Protein AF-A0A015KZ70-F1 (afdb_monomer_lite)

InterPro domains:
  IPR021109 Aspartic peptidase domain superfamily [G3DSA:2.40.70.10] (160-206)

Organism: Rhizophagus irregularis (strain DAOM 197198w) (NCBI:txid1432141)

Radius of gyration: 32.4 Å; chains: 1; bounding box: 87×37×78 Å

pLDDT: mean 70.8, std 24.83, range [26.56, 96.88]

Foldseek 3Di:
DVVVVVVLVVLLVVLLVVLVVDDLVVLVVVVVVCVVVLVVCLVVVCCVPPVPHDPVVSVVVVVVVVVSCCSSCVSSVCSNCVPPDDDDDDDPDDDDDDDDDDDDDDDDDDDDDDDDADDDDDDDDDDPPPCDVVVVVVVVVVVVVVVPPPPPDDPPDPDPDPPDPDDPWDWDWDDDDNDTDHTDTDDPVDPGGDDDPVVCVVVVHD

Sequence (206 aa):
MAENYMFQIALKSTISSLVPHCPREILIEISKFINMIFTKIKDHCLNTAMSNDTVKRRELAWGNVISKFEDILFPLLQAVNSEQKPLLQVPDNNESILNAPSLKEDIVMADSTKIKEINTTSTSHVLPENIRLEHAIKAYASAQKKNSQIYWPKPLEINFLQIKDADDVATISCKVGSVTIPYAMIDSGSGSSIVSENVAKHLGLK

Structure (mmCIF, N/CA/C/O backbone):
data_AF-A0A015KZ70-F1
#
_entry.id   AF-A0A015KZ70-F1
#
loop_
_atom_site.group_PDB
_atom_site.id
_atom_site.type_symbol
_atom_site.label_atom_id
_atom_site.label_alt_id
_atom_site.label_comp_id
_atom_site.label_asym_id
_atom_site.label_entity_id
_atom_site.label_seq_id
_atom_site.pdbx_PDB_ins_code
_atom_site.Cartn_x
_atom_site.Cartn_y
_atom_site.Cartn_z
_atom_site.occupancy
_atom_site.B_iso_or_equiv
_atom_site.auth_seq_id
_atom_site.auth_comp_id
_atom_site.auth_asym_id
_atom_site.auth_atom_id
_atom_site.pdbx_PDB_model_num
ATOM 1 N N . MET A 1 1 ? 0.921 12.551 -18.061 1.00 74.50 1 MET A N 1
ATOM 2 C CA . MET A 1 1 ? 1.628 13.313 -16.998 1.00 74.50 1 MET A CA 1
ATOM 3 C C . MET A 1 1 ? 0.750 13.478 -15.760 1.00 74.50 1 MET A C 1
ATOM 5 O O . MET A 1 1 ? 1.197 13.083 -14.693 1.00 74.50 1 MET A O 1
ATOM 9 N N . ALA A 1 2 ? -0.491 13.967 -15.902 1.00 86.00 2 ALA A N 1
ATOM 10 C CA . ALA A 1 2 ? -1.442 14.089 -14.790 1.00 86.00 2 ALA A CA 1
ATOM 11 C C . ALA A 1 2 ? -1.746 12.748 -14.097 1.00 86.00 2 ALA A C 1
ATOM 13 O O . ALA A 1 2 ? -1.700 12.677 -12.879 1.00 86.00 2 ALA A O 1
ATOM 14 N N . GLU A 1 3 ? -1.963 11.671 -14.855 1.00 90.69 3 GLU A N 1
ATOM 15 C CA . GLU A 1 3 ? -2.279 10.340 -14.302 1.00 90.69 3 GLU A CA 1
ATOM 16 C C . GLU A 1 3 ? -1.194 9.796 -13.368 1.00 90.69 3 GLU A C 1
ATOM 18 O O . GLU A 1 3 ? -1.488 9.411 -12.241 1.00 90.69 3 GLU A O 1
ATOM 23 N N . ASN A 1 4 ? 0.074 9.847 -13.787 1.00 87.75 4 ASN A N 1
ATOM 24 C CA . ASN A 1 4 ? 1.194 9.417 -12.946 1.00 87.75 4 ASN A CA 1
ATOM 25 C C . ASN A 1 4 ? 1.302 10.247 -11.662 1.00 87.75 4 ASN A C 1
ATOM 27 O O . ASN A 1 4 ? 1.680 9.716 -10.625 1.00 87.75 4 ASN A O 1
ATOM 31 N N . TYR A 1 5 ? 0.984 11.540 -11.724 1.00 89.56 5 TYR A N 1
ATOM 32 C CA . TYR A 1 5 ? 1.003 12.406 -10.550 1.00 89.56 5 TYR A CA 1
ATOM 33 C C . TYR A 1 5 ? -0.183 12.126 -9.616 1.00 89.56 5 TYR A C 1
ATOM 35 O O . TYR A 1 5 ? 0.008 11.999 -8.410 1.00 89.56 5 TYR A O 1
ATOM 43 N N . MET A 1 6 ? -1.383 11.927 -10.169 1.00 92.06 6 MET A N 1
ATOM 44 C CA . MET A 1 6 ? -2.569 11.513 -9.411 1.00 92.06 6 MET A CA 1
ATOM 45 C C . MET A 1 6 ? -2.353 10.167 -8.717 1.00 92.06 6 MET A C 1
ATOM 47 O O . MET A 1 6 ? -2.687 10.035 -7.546 1.00 92.06 6 MET A O 1
ATOM 51 N N . PHE A 1 7 ? -1.736 9.198 -9.398 1.00 92.12 7 PHE A N 1
ATOM 52 C CA . PHE A 1 7 ? -1.376 7.907 -8.809 1.00 92.12 7 PHE A CA 1
ATOM 53 C C . PHE A 1 7 ? -0.440 8.067 -7.603 1.00 92.12 7 PHE A C 1
ATOM 55 O O . PHE A 1 7 ? -0.662 7.456 -6.560 1.00 92.12 7 PHE A O 1
ATOM 62 N N . GLN A 1 8 ? 0.582 8.922 -7.721 1.00 92.88 8 GLN A N 1
ATOM 63 C CA . GLN A 1 8 ? 1.513 9.197 -6.623 1.00 92.88 8 GLN A CA 1
ATOM 64 C C . GLN A 1 8 ? 0.821 9.849 -5.431 1.00 92.88 8 GLN A C 1
ATOM 66 O O . GLN A 1 8 ? 1.016 9.398 -4.305 1.00 92.88 8 GLN A O 1
ATOM 71 N N . ILE A 1 9 ? -0.011 10.865 -5.681 1.00 94.31 9 ILE A N 1
ATOM 72 C CA . ILE A 1 9 ? -0.796 11.523 -4.633 1.00 94.31 9 ILE A CA 1
ATOM 73 C C . ILE A 1 9 ? -1.705 10.510 -3.945 1.00 94.31 9 ILE A C 1
ATOM 75 O O . ILE A 1 9 ? -1.670 10.412 -2.725 1.00 94.31 9 ILE A O 1
ATOM 79 N N . ALA A 1 10 ? -2.477 9.736 -4.711 1.00 94.19 10 ALA A N 1
ATOM 80 C CA . ALA A 1 10 ? -3.411 8.764 -4.161 1.00 94.19 10 ALA A CA 1
ATOM 81 C C . ALA A 1 10 ? -2.694 7.758 -3.253 1.00 94.19 10 ALA A C 1
ATOM 83 O O . ALA A 1 10 ? -3.086 7.592 -2.102 1.00 94.19 10 ALA A O 1
ATOM 84 N N . LEU A 1 11 ? -1.597 7.158 -3.727 1.00 95.75 11 LEU A N 1
ATOM 85 C CA . LEU A 1 11 ? -0.854 6.165 -2.955 1.00 95.75 11 LEU A CA 1
ATOM 86 C C . LEU A 1 11 ? -0.208 6.769 -1.700 1.00 95.75 11 LEU A C 1
ATOM 88 O O . LEU A 1 11 ? -0.315 6.196 -0.615 1.00 95.75 11 LEU A O 1
ATOM 92 N N . LYS A 1 12 ? 0.413 7.948 -1.823 1.00 96.50 12 LYS A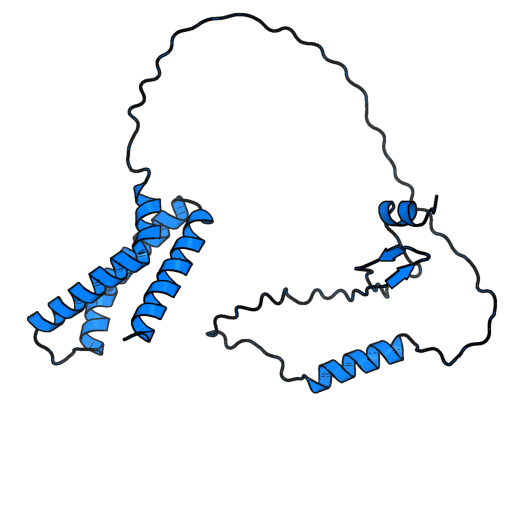 N 1
ATOM 93 C CA . LYS A 1 12 ? 0.994 8.670 -0.684 1.00 96.50 12 LYS A CA 1
ATOM 94 C C . LYS A 1 12 ? -0.072 9.023 0.353 1.00 96.50 12 LYS A C 1
ATOM 96 O O . LYS A 1 12 ? 0.147 8.812 1.543 1.00 96.50 12 LYS A O 1
ATOM 101 N N . SER A 1 13 ? -1.234 9.511 -0.081 1.00 95.94 13 SER A N 1
ATOM 102 C CA . SER A 1 13 ? -2.373 9.811 0.791 1.00 95.94 13 SER A CA 1
ATOM 103 C C . SER A 1 13 ? -2.906 8.560 1.482 1.00 95.94 13 SER A C 1
ATOM 105 O O . SER A 1 13 ? -3.126 8.599 2.687 1.00 95.94 13 SER A O 1
ATOM 107 N N . THR A 1 14 ? -3.040 7.433 0.776 1.00 95.19 14 THR A N 1
ATOM 108 C CA . THR A 1 14 ? -3.454 6.158 1.381 1.00 95.19 14 THR A CA 1
ATOM 109 C C . THR A 1 14 ? -2.500 5.730 2.494 1.00 95.19 14 THR A C 1
ATOM 111 O O . THR A 1 14 ? -2.947 5.396 3.588 1.00 95.19 14 THR A O 1
ATOM 114 N N . ILE A 1 15 ? -1.189 5.788 2.252 1.00 95.94 15 ILE A N 1
ATOM 115 C CA . ILE A 1 15 ? -0.179 5.442 3.262 1.00 95.94 15 ILE A CA 1
ATOM 116 C C . ILE A 1 15 ? -0.235 6.429 4.430 1.00 95.94 15 ILE A C 1
ATOM 118 O O . ILE A 1 15 ? -0.251 6.013 5.585 1.00 95.94 15 ILE A O 1
ATOM 122 N N . SER A 1 16 ? -0.324 7.729 4.142 1.00 95.44 16 SER A N 1
ATOM 123 C CA . SER A 1 16 ? -0.446 8.776 5.158 1.00 95.44 16 SER A CA 1
ATOM 124 C C . SER A 1 16 ? -1.669 8.593 6.056 1.00 95.44 16 SER A C 1
ATOM 126 O O . SER A 1 16 ? -1.590 8.892 7.242 1.00 95.44 16 SER A O 1
ATOM 128 N N . SER A 1 17 ? -2.790 8.124 5.507 1.00 94.62 17 SER A N 1
ATOM 129 C CA . SER A 1 17 ? -3.999 7.820 6.273 1.00 94.62 17 SER A CA 1
ATOM 130 C C . SER A 1 17 ? -3.895 6.509 7.047 1.00 94.62 17 SER A C 1
ATOM 132 O O . SER A 1 17 ? -4.497 6.397 8.105 1.00 94.62 17 SER A O 1
ATOM 134 N N . LEU A 1 18 ? -3.140 5.524 6.553 1.00 93.19 18 LEU A N 1
ATOM 135 C CA . LEU A 1 18 ? -2.956 4.237 7.228 1.00 93.19 18 LEU A CA 1
ATOM 136 C C . LEU A 1 18 ? -2.064 4.359 8.472 1.00 93.19 18 LEU A C 1
ATOM 138 O O . LEU A 1 18 ? -2.374 3.789 9.515 1.00 93.19 18 LEU A O 1
ATOM 142 N N . VAL A 1 19 ? -0.966 5.110 8.360 1.00 94.75 19 VAL A N 1
ATOM 143 C CA . VAL A 1 19 ? 0.098 5.196 9.373 1.00 94.75 19 VAL A CA 1
ATOM 144 C C . VAL A 1 19 ? -0.410 5.490 10.800 1.00 94.75 19 VAL A C 1
ATOM 146 O O . VAL A 1 19 ? -0.003 4.761 11.703 1.00 94.75 19 VAL A O 1
ATOM 149 N N . PRO A 1 20 ? -1.315 6.462 11.048 1.00 92.62 20 PRO A N 1
ATOM 150 C CA . PRO A 1 20 ? -1.810 6.762 12.398 1.00 92.62 20 PRO A CA 1
ATOM 151 C C . PRO A 1 20 ? -2.609 5.635 13.065 1.00 92.62 20 PRO A C 1
ATOM 153 O O . PRO A 1 20 ? -2.812 5.667 14.276 1.00 92.62 20 PRO A O 1
ATOM 156 N N . HIS A 1 21 ? -3.099 4.665 12.290 1.00 92.81 21 HIS A N 1
ATOM 157 C CA . HIS A 1 21 ? -3.949 3.577 12.777 1.00 92.81 21 HIS A CA 1
ATOM 158 C C . HIS A 1 21 ? -3.188 2.265 12.994 1.00 92.81 21 HIS A C 1
ATOM 160 O O . HIS A 1 21 ? -3.783 1.273 13.414 1.00 92.81 21 HIS A O 1
ATOM 166 N N . CYS A 1 22 ? -1.886 2.238 12.713 1.00 90.62 22 CYS A N 1
ATOM 167 C CA . CYS A 1 22 ? -1.064 1.047 12.862 1.00 90.62 22 CYS A CA 1
ATOM 168 C C . CYS A 1 22 ? -0.170 1.139 14.106 1.00 90.62 22 CYS A C 1
ATOM 170 O O . CYS A 1 22 ? 0.470 2.172 14.318 1.00 90.62 22 CYS A O 1
ATOM 172 N N . PRO A 1 23 ? -0.042 0.052 14.891 1.00 93.12 23 PRO A N 1
ATOM 173 C CA . PRO A 1 23 ? 0.981 -0.039 15.924 1.00 93.12 23 PRO A CA 1
ATOM 174 C C . PRO A 1 23 ? 2.382 0.160 15.341 1.00 93.12 23 PRO A C 1
ATOM 176 O O . PRO A 1 23 ? 2.676 -0.258 14.214 1.00 93.12 23 PRO A O 1
ATOM 179 N N . ARG A 1 24 ? 3.271 0.779 16.117 1.00 88.88 24 ARG A N 1
ATOM 180 C CA . ARG A 1 24 ? 4.598 1.182 15.644 1.00 88.88 24 ARG A CA 1
ATOM 181 C C . ARG A 1 24 ? 5.464 -0.008 15.235 1.00 88.88 24 ARG A C 1
ATOM 183 O O . ARG A 1 24 ? 6.180 0.066 14.239 1.00 88.88 24 ARG A O 1
ATOM 190 N N . GLU A 1 25 ? 5.386 -1.106 15.972 1.00 91.31 25 GLU A N 1
ATOM 191 C CA . GLU A 1 25 ? 6.128 -2.342 15.714 1.00 91.31 25 GLU A CA 1
ATOM 192 C C . GLU A 1 25 ? 5.796 -2.884 14.321 1.00 91.31 25 GLU A C 1
ATOM 194 O O . GLU A 1 25 ? 6.693 -3.230 13.551 1.00 91.31 25 GLU A O 1
ATOM 199 N N . ILE A 1 26 ? 4.514 -2.833 13.956 1.00 93.94 26 ILE A N 1
ATOM 200 C CA . ILE A 1 26 ? 4.024 -3.238 12.639 1.00 93.94 26 ILE A CA 1
ATOM 201 C C . ILE A 1 26 ? 4.572 -2.307 11.552 1.00 93.94 26 ILE A C 1
ATOM 203 O O . ILE A 1 26 ? 5.052 -2.778 10.523 1.00 93.94 26 ILE A O 1
ATOM 207 N N . LEU A 1 27 ? 4.580 -0.989 11.780 1.00 94.19 27 LEU A N 1
ATOM 208 C CA . LEU A 1 27 ? 5.160 -0.028 10.832 1.00 94.19 27 LEU A CA 1
ATOM 209 C C . LEU A 1 27 ? 6.663 -0.269 10.603 1.00 94.19 27 LEU A C 1
ATOM 211 O O . LEU A 1 27 ? 7.143 -0.167 9.471 1.00 94.19 27 LEU A O 1
ATOM 215 N N . ILE A 1 28 ? 7.408 -0.628 11.653 1.00 92.25 28 ILE A N 1
ATOM 216 C CA . ILE A 1 28 ? 8.833 -0.979 11.557 1.00 92.25 28 ILE A CA 1
ATOM 217 C C . ILE A 1 28 ? 9.024 -2.243 10.718 1.00 92.25 28 ILE A C 1
ATOM 219 O O . ILE A 1 28 ? 9.900 -2.273 9.851 1.00 92.25 28 ILE A O 1
ATOM 223 N N . GLU A 1 29 ? 8.233 -3.285 10.964 1.00 94.81 29 GLU A N 1
ATOM 224 C CA . GLU A 1 29 ? 8.301 -4.532 10.199 1.00 94.81 29 GLU A CA 1
ATOM 225 C C . GLU A 1 29 ? 7.950 -4.316 8.727 1.00 94.81 29 GLU A C 1
ATOM 227 O O . GLU A 1 29 ? 8.700 -4.757 7.854 1.00 94.81 29 GLU A O 1
ATOM 232 N N . ILE A 1 30 ? 6.887 -3.558 8.446 1.00 94.56 30 ILE A N 1
ATOM 233 C CA . ILE A 1 30 ? 6.502 -3.166 7.086 1.00 94.56 30 ILE A CA 1
ATOM 234 C C . ILE A 1 30 ? 7.656 -2.423 6.405 1.00 94.56 30 ILE A C 1
ATOM 236 O O . ILE A 1 30 ? 8.043 -2.782 5.295 1.00 94.56 30 ILE A O 1
ATOM 240 N N . SER A 1 31 ? 8.255 -1.430 7.068 1.00 93.88 31 SER A N 1
ATOM 241 C CA . SER A 1 31 ? 9.383 -0.665 6.521 1.00 93.88 31 SER A CA 1
ATOM 242 C C . SER A 1 31 ? 10.594 -1.555 6.208 1.00 93.88 31 SER A C 1
ATOM 244 O O . SER A 1 31 ? 11.156 -1.494 5.110 1.00 93.88 31 SER A O 1
ATOM 246 N N . LYS A 1 32 ? 10.965 -2.460 7.125 1.00 94.19 32 LYS A N 1
ATOM 247 C CA . LYS A 1 32 ? 12.042 -3.441 6.903 1.00 94.19 32 LYS A CA 1
ATOM 248 C C . LYS A 1 32 ? 11.742 -4.349 5.714 1.00 94.19 32 LYS A C 1
ATOM 250 O O . LYS A 1 32 ? 12.617 -4.578 4.877 1.00 94.19 32 LYS A O 1
ATOM 255 N N . PHE A 1 33 ? 10.515 -4.853 5.630 1.00 95.31 33 PHE A N 1
ATOM 256 C CA . PHE A 1 33 ? 10.094 -5.750 4.564 1.00 95.31 33 PHE A CA 1
ATOM 257 C C . PHE A 1 33 ? 10.091 -5.053 3.200 1.00 95.31 33 PHE A C 1
ATOM 259 O O . PHE A 1 33 ? 10.633 -5.598 2.238 1.00 95.31 33 PHE A O 1
ATOM 266 N N . ILE A 1 34 ? 9.575 -3.821 3.125 1.00 94.31 34 ILE A N 1
ATOM 267 C CA . ILE A 1 34 ? 9.619 -2.994 1.914 1.00 94.31 34 ILE A CA 1
ATOM 268 C C . ILE A 1 34 ? 11.064 -2.784 1.463 1.00 94.31 34 ILE A C 1
ATOM 270 O O . ILE A 1 34 ? 11.366 -3.042 0.302 1.00 94.31 34 ILE A O 1
ATOM 274 N N . ASN A 1 35 ? 11.975 -2.398 2.362 1.00 92.06 35 ASN A N 1
ATOM 275 C CA . ASN A 1 35 ? 13.389 -2.205 2.019 1.00 92.06 35 ASN A CA 1
ATOM 276 C C . ASN A 1 35 ? 14.042 -3.494 1.492 1.00 92.06 35 ASN A C 1
ATOM 278 O O . ASN A 1 35 ? 14.793 -3.474 0.511 1.00 92.06 35 ASN A O 1
ATOM 282 N N . MET A 1 36 ? 13.722 -4.638 2.103 1.00 93.19 36 MET A N 1
ATOM 283 C CA . MET A 1 36 ? 14.196 -5.939 1.636 1.00 93.19 36 MET A CA 1
ATOM 284 C C . MET A 1 36 ? 13.663 -6.279 0.237 1.00 93.19 36 MET A C 1
ATOM 286 O O . MET A 1 36 ? 14.411 -6.803 -0.585 1.00 93.19 36 MET A O 1
ATOM 290 N N . ILE A 1 37 ? 12.387 -6.016 -0.053 1.00 93.12 37 ILE A N 1
ATOM 291 C CA . ILE A 1 37 ? 11.814 -6.273 -1.382 1.00 93.12 37 ILE A CA 1
ATOM 292 C C . ILE A 1 37 ? 12.381 -5.300 -2.410 1.00 93.12 37 ILE A C 1
ATOM 294 O O . ILE A 1 37 ? 12.779 -5.726 -3.492 1.00 93.12 37 ILE A O 1
ATOM 298 N N . PHE A 1 38 ? 12.444 -4.013 -2.079 1.00 92.00 38 PHE A N 1
ATOM 299 C CA . PHE A 1 38 ? 12.840 -2.950 -2.995 1.00 92.00 38 PHE A CA 1
ATOM 300 C C . PHE A 1 38 ? 14.232 -3.193 -3.595 1.00 92.00 38 PHE A C 1
ATOM 302 O O . PHE A 1 38 ? 14.445 -3.012 -4.793 1.00 92.00 38 PHE A O 1
ATOM 309 N N . THR A 1 39 ? 15.165 -3.698 -2.785 1.00 88.56 39 THR A N 1
ATOM 310 C CA . THR A 1 39 ? 16.504 -4.084 -3.256 1.00 88.56 39 THR A CA 1
ATOM 311 C C . THR A 1 39 ? 16.482 -5.302 -4.183 1.00 88.56 39 THR A C 1
ATOM 313 O O . THR A 1 39 ? 17.217 -5.329 -5.167 1.00 88.56 39 THR A O 1
ATOM 316 N N . LYS A 1 40 ? 15.606 -6.282 -3.929 1.00 92.44 40 LYS A N 1
ATOM 317 C CA . LYS A 1 40 ? 15.481 -7.511 -4.733 1.00 92.44 40 LYS A CA 1
ATOM 318 C C . LYS A 1 40 ? 14.800 -7.295 -6.085 1.00 92.44 40 LYS A C 1
ATOM 320 O O . LYS A 1 40 ? 15.074 -8.036 -7.024 1.00 92.44 40 LYS A O 1
ATOM 325 N N . ILE A 1 41 ? 13.916 -6.304 -6.204 1.00 94.00 41 ILE A N 1
ATOM 326 C CA . ILE A 1 41 ? 13.155 -6.074 -7.444 1.00 94.00 41 ILE A CA 1
ATOM 327 C C . ILE A 1 41 ? 13.907 -5.235 -8.485 1.00 94.00 41 ILE A C 1
ATOM 329 O O . ILE A 1 41 ? 13.506 -5.255 -9.648 1.00 94.00 41 ILE A O 1
ATOM 333 N N . LYS A 1 42 ? 14.995 -4.534 -8.112 1.00 93.19 42 LYS A N 1
ATOM 334 C CA . LYS A 1 42 ? 15.748 -3.631 -9.008 1.00 93.19 42 LYS A CA 1
ATOM 335 C C . LYS A 1 42 ? 16.074 -4.287 -10.348 1.00 93.19 42 LYS A C 1
ATOM 337 O O . LYS A 1 42 ? 15.677 -3.784 -11.401 1.00 93.19 42 LYS A O 1
ATOM 342 N N . ASP A 1 43 ? 16.783 -5.411 -10.308 1.00 92.44 43 ASP A N 1
ATOM 343 C CA . ASP A 1 43 ? 17.268 -6.067 -11.522 1.00 92.44 43 ASP A CA 1
ATOM 344 C C . ASP A 1 43 ? 16.115 -6.595 -12.368 1.00 92.44 43 ASP A C 1
ATOM 346 O O . ASP A 1 43 ? 16.125 -6.438 -13.587 1.00 92.44 43 ASP A O 1
ATOM 350 N N . HIS A 1 44 ? 15.084 -7.147 -11.727 1.00 93.56 44 HIS A N 1
ATOM 351 C CA . HIS A 1 44 ? 13.890 -7.619 -12.415 1.00 93.56 44 HIS A CA 1
ATOM 352 C C . HIS A 1 44 ? 13.169 -6.483 -13.156 1.00 93.56 44 HIS A C 1
ATOM 354 O O . HIS A 1 44 ? 12.883 -6.612 -14.347 1.00 93.56 44 HIS A O 1
ATOM 360 N N . CYS A 1 45 ? 12.925 -5.348 -12.495 1.00 93.81 45 CYS A N 1
ATOM 361 C CA . CYS A 1 45 ? 12.287 -4.186 -13.111 1.00 93.81 45 CYS A CA 1
ATOM 362 C C . CYS A 1 45 ? 13.114 -3.640 -14.279 1.00 93.81 45 CYS A C 1
ATOM 364 O O . CYS A 1 45 ? 12.580 -3.416 -15.366 1.00 93.81 45 CYS A O 1
ATOM 366 N N . LEU A 1 46 ? 14.422 -3.460 -14.079 1.00 94.19 46 LEU A N 1
ATOM 367 C CA . LEU A 1 46 ? 15.302 -2.914 -15.108 1.00 94.19 46 LEU A CA 1
ATOM 368 C C . LEU A 1 46 ? 15.462 -3.865 -16.299 1.00 94.19 46 LEU A C 1
ATOM 370 O O . LEU A 1 46 ? 15.457 -3.410 -17.437 1.00 94.19 46 LEU A O 1
ATOM 374 N N . ASN A 1 47 ? 15.559 -5.175 -16.066 1.00 93.19 47 ASN A N 1
ATOM 375 C CA . ASN A 1 47 ? 15.636 -6.160 -17.146 1.00 93.19 47 ASN A CA 1
ATOM 376 C C . ASN A 1 47 ? 14.311 -6.283 -17.907 1.00 93.19 47 ASN A C 1
ATOM 378 O O . ASN A 1 47 ? 14.323 -6.579 -19.094 1.00 93.19 47 ASN A O 1
ATOM 382 N N . THR A 1 48 ? 13.179 -6.030 -17.253 1.00 94.12 48 THR A N 1
ATOM 383 C CA . THR A 1 48 ? 11.863 -6.090 -17.903 1.00 94.12 48 THR A CA 1
ATOM 384 C C . THR A 1 48 ? 11.593 -4.846 -18.749 1.00 94.12 48 THR A C 1
ATOM 386 O O . THR A 1 48 ? 11.138 -4.956 -19.883 1.00 94.12 48 THR A O 1
ATOM 389 N N . ALA A 1 49 ? 11.882 -3.657 -18.217 1.00 92.81 49 ALA A N 1
ATOM 390 C CA . ALA A 1 49 ? 11.542 -2.394 -18.873 1.00 92.81 49 ALA A CA 1
ATOM 391 C C . ALA A 1 49 ? 12.663 -1.825 -19.762 1.00 92.81 49 ALA A C 1
ATOM 393 O O . ALA A 1 49 ? 12.386 -1.016 -20.643 1.00 92.81 49 ALA A O 1
ATOM 394 N N . MET A 1 50 ? 13.924 -2.194 -19.507 1.00 93.69 50 MET A N 1
ATOM 395 C CA . MET A 1 50 ? 15.117 -1.540 -20.064 1.00 93.69 50 MET A CA 1
ATOM 396 C C . MET A 1 50 ? 16.245 -2.546 -20.383 1.00 93.69 50 MET A C 1
ATOM 398 O O . MET A 1 50 ? 17.425 -2.250 -20.182 1.00 93.69 50 MET A O 1
ATOM 402 N N . SER A 1 51 ? 15.905 -3.749 -20.865 1.00 89.88 51 SER A N 1
ATOM 403 C CA . SER A 1 51 ? 16.867 -4.839 -21.136 1.00 89.88 51 SER A CA 1
ATOM 404 C C . SER A 1 51 ? 18.023 -4.446 -22.061 1.00 89.88 51 SER A C 1
ATOM 406 O O . SER A 1 51 ? 19.152 -4.864 -21.824 1.00 89.88 51 SER A O 1
ATOM 408 N N . ASN A 1 52 ? 17.751 -3.624 -23.078 1.00 93.19 52 ASN A N 1
ATOM 409 C CA . ASN A 1 52 ? 18.716 -3.239 -24.117 1.00 93.19 52 ASN A CA 1
ATOM 410 C C . ASN A 1 52 ? 19.381 -1.872 -23.874 1.00 93.19 52 ASN A C 1
ATOM 412 O O . ASN A 1 52 ? 20.151 -1.400 -24.710 1.00 93.19 52 ASN A O 1
ATOM 416 N N . ASP A 1 53 ? 19.066 -1.200 -22.765 1.00 94.06 53 ASP A N 1
ATOM 417 C CA . ASP A 1 53 ? 19.614 0.120 -22.460 1.00 94.06 53 ASP A CA 1
ATOM 418 C C . ASP A 1 53 ? 21.001 0.049 -21.813 1.00 94.06 53 ASP A C 1
ATOM 420 O O . ASP A 1 53 ? 21.387 -0.920 -21.158 1.00 94.06 53 ASP A O 1
ATOM 424 N N . THR A 1 54 ? 21.745 1.149 -21.938 1.00 95.31 54 THR A N 1
ATOM 425 C CA . THR A 1 54 ? 23.053 1.288 -21.288 1.00 95.31 54 THR A CA 1
ATOM 426 C C . THR A 1 54 ? 22.933 1.285 -19.762 1.00 95.31 54 THR A C 1
ATOM 428 O O . THR A 1 54 ? 21.973 1.814 -19.193 1.00 95.31 54 THR A O 1
ATOM 431 N N . VAL A 1 55 ? 23.972 0.780 -19.086 1.00 93.69 55 VAL A N 1
ATOM 432 C CA . VAL A 1 55 ? 24.072 0.772 -17.613 1.00 93.69 55 VAL A CA 1
ATOM 433 C C . VAL A 1 55 ? 23.816 2.167 -17.032 1.00 93.69 55 VAL A C 1
ATOM 435 O O . VAL A 1 55 ? 23.027 2.319 -16.106 1.00 93.69 55 VAL A O 1
ATOM 438 N N . LYS A 1 56 ? 24.396 3.213 -17.638 1.00 95.56 56 LYS A N 1
ATOM 439 C CA . LYS A 1 56 ? 24.221 4.603 -17.191 1.00 95.56 56 LYS A CA 1
ATOM 440 C C . LYS A 1 56 ? 22.756 5.052 -17.213 1.00 95.56 56 LYS A C 1
ATOM 442 O O . LYS A 1 56 ? 22.302 5.705 -16.276 1.00 95.56 56 LYS A O 1
ATOM 447 N N . ARG A 1 57 ? 22.007 4.715 -18.269 1.00 94.56 57 ARG A N 1
ATOM 448 C CA . ARG A 1 57 ? 20.589 5.088 -18.384 1.00 94.56 57 ARG A CA 1
ATOM 449 C C . ARG A 1 57 ? 19.720 4.295 -17.409 1.00 94.56 57 ARG A C 1
ATOM 451 O O . ARG A 1 57 ? 18.797 4.863 -16.832 1.00 94.56 57 ARG A O 1
ATOM 458 N N . ARG A 1 58 ? 20.034 3.014 -17.202 1.00 94.62 58 ARG A N 1
ATOM 459 C CA . ARG A 1 58 ? 19.352 2.147 -16.232 1.00 94.62 58 ARG A CA 1
ATOM 460 C C . ARG A 1 58 ? 19.534 2.638 -14.796 1.00 94.62 58 ARG A C 1
ATOM 462 O O . ARG A 1 58 ? 18.552 2.728 -14.068 1.00 94.62 58 ARG A O 1
ATOM 469 N N . GLU A 1 59 ? 20.749 3.022 -14.409 1.00 94.81 59 GLU A N 1
ATOM 470 C CA . GLU A 1 59 ? 21.009 3.597 -13.081 1.00 94.81 59 GLU A CA 1
ATOM 471 C C . GLU A 1 59 ? 20.290 4.937 -12.886 1.00 94.81 59 GLU A C 1
ATOM 473 O O . GLU A 1 59 ? 19.680 5.158 -11.842 1.00 94.81 59 GLU A O 1
ATOM 478 N N . LEU A 1 60 ? 20.263 5.802 -13.909 1.00 96.06 60 LEU A N 1
ATOM 479 C CA . LEU A 1 60 ? 19.491 7.047 -13.858 1.00 96.06 60 LEU A CA 1
ATOM 480 C C . LEU A 1 60 ? 17.986 6.781 -13.682 1.00 96.06 60 LEU A C 1
ATOM 482 O O . LEU A 1 60 ? 17.325 7.432 -12.874 1.00 96.06 60 LEU A O 1
ATOM 486 N N . ALA A 1 61 ? 17.439 5.818 -14.427 1.00 95.25 61 ALA A N 1
ATOM 487 C CA . ALA A 1 61 ? 16.037 5.436 -14.314 1.00 95.25 61 ALA A CA 1
ATOM 488 C C . ALA A 1 61 ? 15.714 4.883 -12.921 1.00 95.25 61 ALA A C 1
ATOM 490 O O . ALA A 1 61 ? 14.710 5.277 -12.329 1.00 95.25 61 ALA A O 1
ATOM 491 N N . TRP A 1 62 ? 16.581 4.033 -12.366 1.00 95.69 62 TRP A N 1
ATOM 492 C CA . TRP A 1 62 ? 16.409 3.517 -11.012 1.00 95.69 62 TRP A CA 1
ATOM 493 C C . TRP A 1 62 ? 16.512 4.618 -9.951 1.00 95.69 62 TRP A C 1
ATOM 495 O O . TRP A 1 62 ? 15.700 4.642 -9.032 1.00 95.69 62 TRP A O 1
ATOM 505 N N . GLY A 1 63 ? 17.418 5.587 -10.113 1.00 95.69 63 GLY A N 1
ATOM 506 C CA . GLY A 1 63 ? 17.486 6.777 -9.255 1.00 95.69 63 GLY A CA 1
ATOM 507 C C . GLY A 1 63 ? 16.170 7.564 -9.225 1.00 95.69 63 GLY A C 1
ATOM 508 O O . GLY A 1 63 ? 15.697 7.954 -8.159 1.00 95.69 63 GLY A O 1
ATOM 509 N N . ASN A 1 64 ? 15.510 7.714 -10.377 1.00 94.12 64 ASN A N 1
ATOM 510 C CA . ASN A 1 64 ? 14.188 8.344 -10.446 1.00 94.12 64 ASN A CA 1
ATOM 511 C C . ASN A 1 64 ? 13.099 7.512 -9.747 1.00 94.12 64 ASN A C 1
ATOM 513 O O . ASN A 1 64 ? 12.170 8.077 -9.171 1.00 94.12 64 ASN A O 1
ATOM 517 N N . VAL A 1 65 ? 13.191 6.179 -9.803 1.00 94.25 65 VAL A N 1
ATOM 518 C CA . VAL A 1 65 ? 12.283 5.278 -9.075 1.00 94.25 65 VAL A CA 1
ATOM 519 C C . VAL A 1 65 ? 12.496 5.409 -7.569 1.00 94.25 65 VAL A C 1
ATOM 521 O O . VAL A 1 65 ? 11.511 5.577 -6.856 1.00 94.25 65 VAL A O 1
ATOM 524 N N . ILE A 1 66 ? 13.749 5.413 -7.098 1.00 95.06 66 ILE A N 1
ATOM 525 C CA . ILE A 1 66 ? 14.101 5.623 -5.684 1.00 95.06 66 ILE A CA 1
ATOM 526 C C . ILE A 1 66 ? 13.447 6.903 -5.164 1.00 95.06 66 ILE A C 1
ATOM 528 O O . ILE A 1 66 ? 12.663 6.835 -4.225 1.00 95.06 66 ILE A O 1
ATOM 532 N N . SER A 1 67 ? 13.665 8.038 -5.835 1.00 95.19 67 SER A N 1
ATOM 533 C CA . SER A 1 67 ? 13.098 9.325 -5.412 1.00 95.19 67 SER A CA 1
ATOM 534 C C . SER A 1 67 ? 11.564 9.302 -5.316 1.00 95.19 67 SER A C 1
ATOM 536 O O . SER A 1 67 ? 10.984 9.874 -4.394 1.00 95.19 67 SER A O 1
ATOM 538 N N . LYS A 1 68 ? 10.885 8.601 -6.234 1.00 94.31 68 LYS A N 1
ATOM 539 C CA . LYS A 1 68 ? 9.422 8.444 -6.197 1.00 94.31 68 LYS A CA 1
ATOM 540 C C . LYS A 1 68 ? 8.964 7.550 -5.045 1.00 94.31 68 LYS A C 1
ATOM 542 O O . LYS A 1 68 ? 7.956 7.855 -4.418 1.00 94.31 68 LYS A O 1
ATOM 547 N N . PHE A 1 69 ? 9.676 6.458 -4.777 1.00 94.62 69 PHE A N 1
ATOM 548 C CA . PHE A 1 69 ? 9.380 5.575 -3.650 1.00 94.62 69 PHE A CA 1
ATOM 549 C C . PHE A 1 69 ? 9.597 6.283 -2.315 1.00 94.62 69 PHE A C 1
ATOM 551 O O . PHE A 1 69 ? 8.740 6.189 -1.443 1.00 94.62 69 PHE A O 1
ATOM 558 N N . GLU A 1 70 ? 10.691 7.029 -2.171 1.00 94.06 70 GLU A N 1
ATOM 559 C CA . GLU A 1 70 ? 10.977 7.824 -0.975 1.00 94.06 70 GLU A CA 1
ATOM 560 C C . GLU A 1 70 ? 9.877 8.853 -0.703 1.00 94.06 70 GLU A C 1
ATOM 562 O O . GLU A 1 70 ? 9.412 8.955 0.429 1.00 94.06 70 GLU A O 1
ATOM 567 N N . ASP A 1 71 ? 9.398 9.560 -1.732 1.00 95.31 71 ASP A N 1
ATOM 568 C CA . ASP A 1 71 ? 8.308 10.529 -1.575 1.00 95.31 71 ASP A CA 1
ATOM 569 C C . ASP A 1 71 ? 6.981 9.871 -1.154 1.00 95.31 71 ASP A C 1
ATOM 571 O O . ASP A 1 71 ? 6.297 10.362 -0.253 1.00 95.31 71 ASP A O 1
ATOM 575 N N . ILE A 1 72 ? 6.627 8.743 -1.777 1.00 96.88 72 ILE A N 1
ATOM 576 C CA . ILE A 1 72 ? 5.393 7.999 -1.482 1.00 96.88 72 ILE A CA 1
ATOM 577 C C . ILE A 1 72 ? 5.435 7.401 -0.070 1.00 96.88 72 ILE A C 1
ATOM 579 O O . ILE A 1 72 ? 4.444 7.456 0.658 1.00 96.88 72 ILE A O 1
ATOM 583 N N . LEU A 1 73 ? 6.578 6.834 0.321 1.00 96.25 73 LEU A N 1
ATOM 584 C CA . LEU A 1 73 ? 6.775 6.177 1.614 1.00 96.25 73 LEU A CA 1
ATOM 585 C C . LEU A 1 73 ? 7.143 7.153 2.734 1.00 96.25 73 LEU A C 1
ATOM 587 O O . LEU A 1 73 ? 7.232 6.735 3.888 1.00 96.25 73 LEU A O 1
ATOM 591 N N . PHE A 1 74 ? 7.329 8.438 2.431 1.00 95.44 74 PHE A N 1
ATOM 592 C CA . PHE A 1 74 ? 7.718 9.450 3.408 1.00 95.44 74 PHE A CA 1
ATOM 593 C C . PHE A 1 74 ? 6.885 9.417 4.707 1.00 95.44 74 PHE A C 1
ATOM 595 O O . PHE A 1 74 ? 7.498 9.403 5.775 1.00 95.44 74 PHE A O 1
ATOM 602 N N . PRO A 1 75 ? 5.536 9.314 4.681 1.00 96.12 75 PRO A N 1
ATOM 603 C CA . PRO A 1 75 ? 4.741 9.253 5.912 1.00 96.12 75 PRO A CA 1
ATOM 604 C C . PRO A 1 75 ? 5.071 8.035 6.790 1.00 96.12 75 PRO A C 1
ATOM 606 O O . PRO A 1 75 ? 5.144 8.146 8.013 1.00 96.12 75 PRO A O 1
ATOM 609 N N . LEU A 1 76 ? 5.324 6.877 6.169 1.00 95.94 76 LEU A N 1
ATOM 610 C CA . LEU A 1 76 ? 5.733 5.657 6.867 1.00 95.94 76 LEU A CA 1
ATOM 611 C C . LEU A 1 76 ? 7.124 5.827 7.492 1.00 95.94 76 LEU A C 1
ATOM 613 O O . LEU A 1 76 ? 7.321 5.521 8.667 1.00 95.94 76 LEU A O 1
ATOM 617 N N . LEU A 1 77 ? 8.087 6.332 6.717 1.00 93.44 77 LEU A N 1
ATOM 618 C CA . LEU A 1 77 ? 9.459 6.545 7.183 1.00 93.44 77 LEU A CA 1
ATOM 619 C C . LEU A 1 77 ? 9.510 7.556 8.333 1.00 93.44 77 LEU A C 1
ATOM 621 O O . LEU A 1 77 ? 10.232 7.346 9.307 1.00 93.44 77 LEU A O 1
ATOM 625 N N . GLN A 1 78 ? 8.713 8.621 8.252 1.00 93.25 78 GLN A N 1
ATOM 626 C CA . GLN A 1 78 ? 8.601 9.619 9.309 1.00 93.25 78 GLN A CA 1
ATOM 627 C C . GLN A 1 78 ? 8.115 8.994 10.623 1.00 93.25 78 GLN A 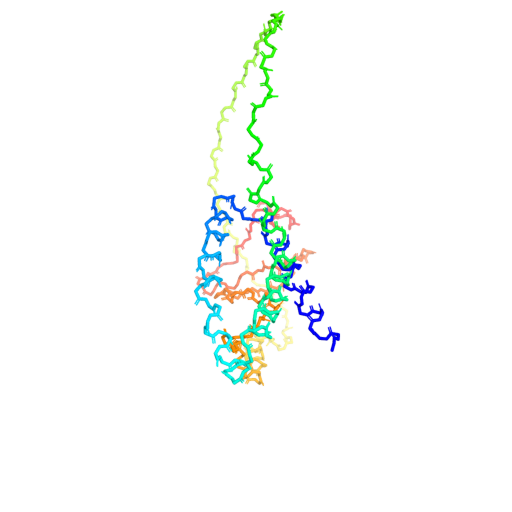C 1
ATOM 629 O O . GLN A 1 78 ? 8.737 9.222 11.659 1.00 93.25 78 GLN A O 1
ATOM 634 N N . ALA A 1 79 ? 7.066 8.168 10.579 1.00 92.31 79 ALA A N 1
ATOM 635 C CA . ALA A 1 79 ? 6.521 7.502 11.764 1.00 92.31 79 ALA A CA 1
ATOM 636 C C . ALA A 1 79 ? 7.477 6.465 12.377 1.00 92.31 79 ALA A C 1
ATOM 638 O O . ALA A 1 79 ? 7.532 6.287 13.593 1.00 92.31 79 ALA A O 1
ATOM 639 N N . VAL A 1 80 ? 8.274 5.787 11.549 1.00 91.94 80 VAL A N 1
ATOM 640 C CA . VAL A 1 80 ? 9.292 4.848 12.040 1.00 91.94 80 VAL A CA 1
ATOM 641 C C . VAL A 1 80 ? 10.448 5.589 12.727 1.00 91.94 80 VAL A C 1
ATOM 643 O O . VAL A 1 80 ? 10.950 5.132 13.761 1.00 91.94 80 VAL A O 1
ATOM 646 N N . ASN A 1 81 ? 10.841 6.749 12.196 1.00 85.44 81 ASN A N 1
ATOM 647 C CA . ASN A 1 81 ? 12.016 7.497 12.644 1.00 85.44 81 ASN A CA 1
ATOM 648 C C . ASN A 1 81 ? 11.743 8.500 13.781 1.00 85.44 81 ASN A C 1
ATOM 650 O O . ASN A 1 81 ? 12.688 8.897 14.461 1.00 85.44 81 ASN A O 1
ATOM 654 N N . SER A 1 82 ? 10.489 8.889 14.035 1.00 73.94 82 SER A N 1
ATOM 655 C CA . SER A 1 82 ? 10.125 9.924 15.022 1.00 73.94 82 SER A CA 1
ATOM 656 C C . SER A 1 82 ? 10.499 9.607 16.479 1.00 73.94 82 SER A C 1
ATOM 658 O O . SER A 1 82 ? 10.594 10.528 17.284 1.00 73.94 82 SER A O 1
ATOM 660 N N . GLU A 1 83 ? 10.787 8.346 16.818 1.00 60.22 83 GLU A N 1
ATOM 661 C CA . GLU A 1 83 ? 11.209 7.926 18.168 1.00 60.22 83 GLU A CA 1
ATOM 662 C C . GLU A 1 83 ? 12.641 7.368 18.242 1.00 60.22 83 GLU A C 1
ATOM 664 O O . GLU A 1 83 ? 13.084 6.942 19.304 1.00 60.22 83 GLU A O 1
ATOM 669 N N . GLN A 1 84 ? 13.438 7.433 17.165 1.00 54.44 84 GLN A N 1
ATOM 670 C CA . GLN A 1 84 ? 14.889 7.177 17.260 1.00 54.44 84 GLN A CA 1
ATOM 671 C C . GLN A 1 84 ? 15.664 8.341 17.908 1.00 54.44 84 GLN A C 1
ATOM 673 O O . GLN A 1 84 ? 16.880 8.435 17.768 1.00 54.44 84 GLN A O 1
ATOM 678 N N . LYS A 1 85 ? 14.979 9.231 18.632 1.00 46.75 85 LYS A N 1
ATOM 679 C CA . LYS A 1 85 ? 15.582 10.234 19.509 1.00 46.75 85 LYS A CA 1
ATOM 680 C C . LYS A 1 85 ? 15.548 9.682 20.943 1.00 46.75 85 LYS A C 1
ATOM 682 O O . LYS A 1 85 ? 14.508 9.798 21.590 1.00 46.75 85 LYS A O 1
ATOM 687 N N . PRO A 1 86 ? 16.626 9.070 21.469 1.00 40.69 86 PRO A N 1
ATOM 688 C CA . PRO A 1 86 ? 16.626 8.578 22.836 1.00 40.69 86 PRO A CA 1
ATOM 689 C C . PRO A 1 86 ? 16.747 9.759 23.806 1.00 40.69 86 PRO A C 1
ATOM 691 O O . PRO A 1 86 ? 17.657 10.577 23.691 1.00 40.69 86 PRO A O 1
ATOM 694 N N . LEU A 1 87 ? 15.800 9.830 24.743 1.00 46.03 87 LEU A N 1
ATOM 695 C CA . LEU A 1 87 ? 15.986 10.146 26.165 1.00 46.03 87 LEU A CA 1
ATOM 696 C C . LEU A 1 87 ? 17.200 11.024 26.535 1.00 46.03 87 LEU A C 1
ATOM 698 O O . LEU A 1 87 ? 18.236 10.533 26.971 1.00 46.03 87 LEU A O 1
ATOM 702 N N . LEU A 1 88 ? 17.009 12.341 26.492 1.00 36.56 88 LEU A N 1
ATOM 703 C CA . LEU A 1 88 ? 17.642 13.263 27.440 1.00 36.56 88 LEU A CA 1
ATOM 704 C C . LEU A 1 88 ? 16.549 14.156 28.029 1.00 36.56 88 LEU A C 1
ATOM 706 O O . LEU A 1 88 ? 16.433 15.337 27.714 1.00 36.56 88 LEU A O 1
ATOM 710 N N . GLN A 1 89 ? 15.705 13.560 28.865 1.00 38.03 89 GLN A N 1
ATOM 711 C CA . GLN A 1 89 ? 15.106 14.293 29.971 1.00 38.03 89 GLN A CA 1
ATOM 712 C C . GLN A 1 89 ? 15.628 13.641 31.242 1.00 38.03 89 GLN A C 1
ATOM 714 O O . GLN A 1 89 ? 15.276 12.515 31.586 1.00 38.03 89 GLN A O 1
ATOM 719 N N . VAL A 1 90 ? 16.568 14.348 31.859 1.00 34.78 90 VAL A N 1
ATOM 720 C CA . VAL A 1 90 ? 16.986 14.135 33.239 1.00 34.78 90 VAL A CA 1
ATOM 721 C C . VAL A 1 90 ? 15.731 14.287 34.112 1.00 34.78 90 VAL A C 1
ATOM 723 O O . VAL A 1 90 ? 15.007 15.267 33.925 1.00 34.78 90 VAL A O 1
ATOM 726 N N . PRO A 1 91 ? 15.422 13.349 35.022 1.00 34.69 91 PRO A N 1
ATOM 727 C CA . PRO A 1 91 ? 14.379 13.568 36.006 1.00 34.69 91 PRO A CA 1
ATOM 728 C C . PRO A 1 91 ? 14.934 14.508 37.075 1.00 34.69 91 PRO A C 1
ATOM 730 O O . PRO A 1 91 ? 15.748 14.096 37.902 1.00 34.69 91 PRO A O 1
ATOM 733 N N . ASP A 1 92 ? 14.494 15.764 37.063 1.00 28.92 92 ASP A N 1
ATOM 734 C CA . ASP A 1 92 ? 14.646 16.633 38.225 1.00 28.92 92 ASP A CA 1
ATOM 735 C C . ASP A 1 92 ? 13.623 16.195 39.276 1.00 28.92 92 ASP A C 1
ATOM 737 O O . ASP A 1 92 ? 12.471 16.628 39.317 1.00 28.92 92 ASP A O 1
ATOM 741 N N . ASN A 1 93 ? 14.073 15.276 40.125 1.00 30.69 93 ASN A N 1
ATOM 742 C CA . ASN A 1 93 ? 13.516 15.079 41.449 1.00 30.69 93 ASN A CA 1
ATOM 743 C C . ASN A 1 93 ? 13.778 16.359 42.243 1.00 30.69 93 ASN A C 1
ATOM 745 O O . ASN A 1 93 ? 14.939 16.720 42.379 1.00 30.69 93 ASN A O 1
ATOM 749 N N . ASN A 1 94 ? 12.739 16.997 42.783 1.00 33.28 94 ASN A N 1
ATOM 750 C CA . ASN A 1 94 ? 12.789 17.689 44.073 1.00 33.28 94 ASN A CA 1
ATOM 751 C C . ASN A 1 94 ? 11.371 17.768 44.656 1.00 33.28 94 ASN A C 1
ATOM 753 O O . ASN A 1 94 ? 10.440 18.291 44.049 1.00 33.28 94 ASN A O 1
ATOM 757 N N . GLU A 1 95 ? 11.249 17.174 45.835 1.00 32.06 95 GLU A N 1
ATOM 758 C CA . GLU A 1 95 ? 10.058 16.948 46.642 1.00 32.06 95 GLU A CA 1
ATOM 759 C C . GLU A 1 95 ? 9.303 18.234 47.016 1.00 32.06 95 GLU A C 1
ATOM 761 O O . GLU A 1 95 ? 9.903 19.258 47.333 1.00 32.06 95 GLU A O 1
ATOM 766 N N . SER A 1 96 ? 7.979 18.135 47.164 1.00 32.19 96 SER A N 1
ATOM 767 C CA . SER A 1 96 ? 7.352 18.583 48.413 1.00 32.19 96 SER A CA 1
ATOM 768 C C . SER A 1 96 ? 6.074 17.791 48.700 1.00 32.19 96 SER A C 1
ATOM 770 O O . SER A 1 96 ? 5.175 17.635 47.879 1.00 32.19 96 SER A O 1
ATOM 772 N N . ILE A 1 97 ? 6.088 17.220 49.896 1.00 29.80 97 ILE A N 1
ATOM 773 C CA . ILE A 1 97 ? 5.073 16.429 50.584 1.00 29.80 97 ILE A CA 1
ATOM 774 C C . ILE A 1 97 ? 3.873 17.333 50.932 1.00 29.80 97 ILE A C 1
ATOM 776 O O . ILE A 1 97 ? 4.103 18.496 51.254 1.00 29.80 97 ILE A O 1
ATOM 780 N N . LEU A 1 98 ? 2.630 16.811 50.929 1.00 27.86 98 LEU A N 1
ATOM 781 C CA . LEU A 1 98 ? 1.767 16.693 52.132 1.00 27.86 98 LEU A CA 1
ATOM 782 C C . LEU A 1 98 ? 0.266 16.417 51.812 1.00 27.86 98 LEU A C 1
ATOM 784 O O . LEU A 1 98 ? -0.467 17.285 51.356 1.00 27.86 98 LEU A O 1
ATOM 788 N N . ASN A 1 99 ? -0.160 15.206 52.199 1.00 27.89 99 ASN A N 1
ATOM 789 C CA . ASN A 1 99 ? -1.445 14.775 52.790 1.00 27.89 99 ASN A CA 1
ATOM 790 C C . ASN A 1 99 ? -2.764 14.655 51.990 1.00 27.89 99 ASN A C 1
ATOM 792 O O . ASN A 1 99 ? -3.417 15.625 51.621 1.00 27.89 99 ASN A O 1
ATOM 796 N N . ALA A 1 100 ? -3.245 13.403 51.948 1.00 26.56 100 ALA A N 1
ATOM 797 C CA . ALA A 1 100 ? -4.662 13.020 51.987 1.00 26.56 100 ALA A CA 1
ATOM 798 C C . ALA A 1 100 ? -5.236 13.153 53.427 1.00 26.56 100 ALA A C 1
ATOM 800 O O . ALA A 1 100 ? -4.454 13.268 54.377 1.00 26.56 100 ALA A O 1
ATOM 801 N N . PRO A 1 101 ? -6.571 13.091 53.626 1.00 35.97 101 PRO A N 1
ATOM 802 C CA . PRO A 1 101 ? -7.185 11.772 53.809 1.00 35.97 101 PRO A CA 1
ATOM 803 C C . PRO A 1 101 ? -8.582 11.576 53.178 1.00 35.97 101 PRO A C 1
ATOM 805 O O . PRO A 1 101 ? -9.309 12.499 52.831 1.00 35.97 101 PRO A O 1
ATOM 808 N N . SER A 1 102 ? -8.895 10.287 53.074 1.00 28.83 102 SER A N 1
ATOM 809 C CA . SER A 1 102 ? -10.080 9.562 52.602 1.00 28.83 102 SER A CA 1
ATOM 810 C C . SER A 1 102 ? -11.463 9.972 53.129 1.00 28.83 102 SER A C 1
ATOM 812 O O . SER A 1 102 ? -11.588 10.314 54.303 1.00 28.83 102 SER A O 1
ATOM 814 N N . LEU A 1 103 ? -12.513 9.641 52.362 1.00 26.59 103 LEU A N 1
ATOM 815 C CA . LEU A 1 103 ? -13.748 9.071 52.920 1.00 26.59 103 LEU A CA 1
ATOM 816 C C . LEU A 1 103 ? -14.366 8.041 51.951 1.00 26.59 103 LEU A C 1
ATOM 818 O O . LEU A 1 103 ? -14.506 8.302 50.758 1.00 26.59 103 LEU A O 1
ATOM 822 N N . LYS A 1 104 ? -14.670 6.856 52.489 1.00 30.55 104 LYS A N 1
ATOM 823 C CA . LYS A 1 104 ? -15.410 5.750 51.865 1.00 30.55 104 LYS A CA 1
ATOM 824 C C . LYS A 1 104 ? -16.902 5.932 52.135 1.00 30.55 104 LYS A C 1
ATOM 826 O O . LYS A 1 104 ? -17.222 6.390 53.223 1.00 30.55 104 LYS A O 1
ATOM 831 N N . GLU A 1 105 ? -17.762 5.428 51.254 1.00 30.45 105 GLU A N 1
ATOM 832 C CA . GLU A 1 105 ? -19.048 4.834 51.648 1.00 30.45 105 GLU A CA 1
ATOM 833 C C . GLU A 1 105 ? -19.566 3.888 50.545 1.00 30.45 105 GLU A C 1
ATOM 835 O O . GLU A 1 105 ? -19.724 4.271 49.387 1.00 30.45 105 GLU A O 1
ATOM 840 N N . ASP A 1 106 ? -19.747 2.623 50.935 1.00 27.11 106 ASP A N 1
ATOM 841 C CA . ASP A 1 106 ? -20.387 1.515 50.213 1.00 27.11 106 ASP A CA 1
ATOM 842 C C . ASP A 1 106 ? -21.904 1.723 50.123 1.00 27.11 106 ASP A C 1
ATOM 844 O O . ASP A 1 106 ? -22.437 2.132 51.143 1.00 27.11 106 ASP A O 1
ATOM 848 N N . ILE A 1 107 ? -22.596 1.301 49.040 1.00 31.83 107 ILE A N 1
ATOM 849 C CA . ILE A 1 107 ? -23.890 0.557 49.091 1.00 31.83 107 ILE A CA 1
ATOM 850 C C . ILE A 1 107 ? -24.108 -0.288 47.803 1.00 31.83 107 ILE A C 1
ATOM 852 O O . ILE A 1 107 ? -24.409 0.231 46.735 1.00 31.83 107 ILE A O 1
ATOM 856 N N . VAL A 1 108 ? -23.941 -1.608 47.961 1.00 28.94 108 VAL A N 1
ATOM 857 C CA . VAL A 1 108 ? -24.782 -2.779 47.586 1.00 28.94 108 VAL A CA 1
ATOM 858 C C . VAL A 1 108 ? -25.612 -2.829 46.274 1.00 28.94 108 VAL A C 1
ATOM 860 O O . VAL A 1 108 ? -26.465 -1.999 45.982 1.00 28.94 108 VAL A O 1
ATOM 863 N N . MET A 1 109 ? -25.410 -3.963 45.583 1.00 34.91 109 MET A N 1
ATOM 864 C CA . MET A 1 109 ? -26.080 -4.566 44.415 1.00 34.91 109 MET A CA 1
ATOM 865 C C . MET A 1 109 ? -27.600 -4.798 44.543 1.00 34.91 109 MET A C 1
ATOM 867 O O . MET A 1 109 ? -28.075 -5.205 45.601 1.00 34.91 109 MET A O 1
ATOM 871 N N . ALA A 1 110 ? -28.333 -4.733 43.422 1.00 29.33 110 ALA A N 1
ATOM 872 C CA . ALA A 1 110 ? -29.621 -5.420 43.276 1.00 29.33 110 ALA A CA 1
ATOM 873 C C . ALA A 1 110 ? -29.842 -5.968 41.852 1.00 29.33 110 ALA A C 1
ATOM 875 O O . ALA A 1 110 ? -29.688 -5.267 40.854 1.00 29.33 110 ALA A O 1
ATOM 876 N N . ASP A 1 111 ? -30.199 -7.250 41.825 1.00 32.88 111 ASP A N 1
ATOM 877 C CA . ASP A 1 111 ? -30.531 -8.131 40.705 1.00 32.88 111 ASP A CA 1
ATOM 878 C C . ASP A 1 111 ? -31.908 -7.785 40.090 1.00 32.88 111 ASP A C 1
ATOM 880 O O . ASP A 1 111 ? -32.802 -7.289 40.782 1.00 32.88 111 ASP A O 1
ATOM 884 N N . SER A 1 112 ? -32.116 -8.038 38.795 1.00 31.36 112 SER A N 1
ATOM 885 C CA . SER A 1 112 ? -33.433 -7.892 38.151 1.00 31.36 112 SER A CA 1
ATOM 886 C C . SER A 1 112 ? -33.584 -8.809 36.943 1.00 31.36 112 SER A C 1
ATOM 888 O O . SER A 1 112 ? -33.357 -8.437 35.795 1.00 31.36 112 SER A O 1
ATOM 890 N N . THR A 1 113 ? -34.063 -10.020 37.216 1.00 37.41 113 THR A N 1
ATOM 891 C CA . THR A 1 113 ? -34.759 -10.878 36.256 1.00 37.41 113 THR A CA 1
ATOM 892 C C . THR A 1 113 ? -36.268 -10.665 36.395 1.00 37.41 113 THR A C 1
ATOM 894 O O . THR A 1 113 ? -36.844 -10.988 37.433 1.00 37.41 113 THR A O 1
ATOM 897 N N . LYS A 1 114 ? -36.929 -10.135 35.353 1.00 34.03 114 LYS A N 1
ATOM 898 C CA . LYS A 1 114 ? -38.364 -10.356 35.057 1.00 34.03 114 LYS A CA 1
ATOM 899 C C . LYS A 1 114 ? -38.736 -9.774 33.688 1.00 34.03 114 LYS A C 1
ATOM 901 O O . LYS A 1 114 ? -38.877 -8.567 33.537 1.00 34.03 114 LYS A O 1
ATOM 906 N N . ILE A 1 115 ? -38.937 -10.651 32.707 1.00 34.97 115 ILE A N 1
ATOM 907 C CA . ILE A 1 115 ? -39.566 -10.339 31.415 1.00 34.97 115 ILE A CA 1
ATOM 908 C C . ILE A 1 115 ? -41.058 -10.687 31.544 1.00 34.97 115 ILE A C 1
ATOM 910 O O . ILE A 1 115 ? -41.390 -11.750 32.070 1.00 34.97 115 ILE A O 1
ATOM 914 N N . LYS A 1 116 ? -41.957 -9.799 31.101 1.00 36.94 116 LYS A N 1
ATOM 915 C CA . LYS A 1 116 ? -43.404 -10.059 31.005 1.00 36.94 116 LYS A CA 1
ATOM 916 C C . LYS A 1 116 ? -43.829 -10.085 29.536 1.00 36.94 116 LYS A C 1
ATOM 918 O O . LYS A 1 116 ? -43.690 -9.081 28.844 1.00 36.94 116 LYS A O 1
ATOM 923 N N . GLU A 1 117 ? -44.365 -11.221 29.094 1.00 30.30 117 GLU A N 1
ATOM 924 C CA . GLU A 1 117 ? -45.127 -11.358 27.847 1.00 30.30 117 GLU A CA 1
ATOM 925 C C . GLU A 1 117 ? -46.496 -10.679 27.975 1.00 30.30 117 GLU A C 1
ATOM 927 O O . GLU A 1 117 ? -47.136 -10.743 29.028 1.00 30.30 117 GLU A O 1
ATOM 932 N N . ILE A 1 118 ? -46.962 -10.050 26.894 1.00 37.56 118 ILE A N 1
ATOM 933 C CA . ILE A 1 118 ? -48.288 -9.434 26.816 1.00 37.56 118 ILE A CA 1
ATOM 934 C C . ILE A 1 118 ? -49.024 -10.050 25.624 1.00 37.56 118 ILE A C 1
ATOM 936 O O . ILE A 1 118 ? -48.664 -9.807 24.475 1.00 37.56 118 ILE A O 1
ATOM 940 N N . ASN A 1 119 ? -50.067 -10.831 25.909 1.00 41.94 119 ASN A N 1
ATOM 941 C CA . ASN A 1 119 ? -50.998 -11.363 24.915 1.00 41.94 119 ASN A CA 1
ATOM 942 C C . ASN A 1 119 ? -52.237 -10.465 24.886 1.00 41.94 119 ASN A C 1
ATOM 944 O O . ASN A 1 119 ? -52.867 -10.295 25.932 1.00 41.94 119 ASN A O 1
ATOM 948 N N . THR A 1 120 ? -52.651 -9.963 23.720 1.00 32.31 120 THR A N 1
ATOM 949 C CA . THR A 1 120 ? -53.992 -9.374 23.581 1.00 32.31 120 THR A CA 1
ATOM 950 C C . THR A 1 120 ? -54.637 -9.604 22.217 1.00 32.31 120 THR A C 1
ATOM 952 O O . THR A 1 120 ? -54.085 -9.343 21.152 1.00 32.31 120 THR A O 1
ATOM 955 N N . THR A 1 121 ? -55.865 -10.098 22.340 1.00 30.58 121 THR A N 1
ATOM 956 C CA . THR A 1 121 ? -56.881 -10.527 21.382 1.00 30.58 121 THR A CA 1
ATOM 957 C C . THR A 1 121 ? -57.393 -9.414 20.460 1.00 30.58 121 THR A C 1
ATOM 959 O O . THR A 1 121 ? -57.662 -8.296 20.896 1.00 30.58 121 THR A O 1
ATOM 962 N N . SER A 1 122 ? -57.583 -9.760 19.183 1.00 34.03 122 SER A N 1
ATOM 963 C CA . SER A 1 122 ? -58.099 -8.912 18.102 1.00 34.03 122 SER A CA 1
ATOM 964 C C . SER A 1 122 ? -59.566 -8.500 18.278 1.00 34.03 122 SER A C 1
ATOM 966 O O . SER A 1 122 ? -60.411 -9.317 18.638 1.00 34.03 122 SER A O 1
ATOM 968 N N . THR A 1 123 ? -59.886 -7.257 17.902 1.00 30.62 123 THR A N 1
ATOM 969 C CA . THR A 1 123 ? -61.255 -6.828 17.578 1.00 30.62 123 THR A CA 1
ATOM 970 C C . THR A 1 123 ? -61.333 -6.365 16.127 1.00 30.62 123 THR A C 1
ATOM 972 O O . THR A 1 123 ? -60.415 -5.761 15.579 1.00 30.62 123 THR A O 1
ATOM 975 N N . SER A 1 124 ? -62.435 -6.754 15.498 1.00 43.56 124 SER A N 1
ATOM 976 C CA . SER A 1 124 ? -62.726 -6.737 14.071 1.00 43.56 124 SER A CA 1
ATOM 977 C C . SER A 1 124 ? -62.924 -5.338 13.488 1.00 43.56 124 SER A C 1
ATOM 979 O O . SER A 1 124 ? -63.800 -4.596 13.938 1.00 43.56 124 SER A O 1
ATOM 981 N N . HIS A 1 125 ? -62.204 -5.032 12.412 1.00 33.41 125 HIS A N 1
ATOM 982 C CA . HIS A 1 125 ? -62.603 -4.048 11.404 1.00 33.41 125 HIS A CA 1
ATOM 983 C C . HIS A 1 125 ? -62.185 -4.586 10.031 1.00 33.41 125 HIS A C 1
ATOM 985 O O . HIS A 1 125 ? -61.126 -5.192 9.879 1.00 33.41 125 HIS A O 1
ATOM 991 N N . VAL A 1 126 ? -63.086 -4.439 9.065 1.00 35.62 126 VAL A N 1
ATOM 992 C CA . VAL A 1 126 ? -63.059 -5.083 7.750 1.00 35.62 126 VAL A CA 1
ATOM 993 C C . VAL A 1 126 ? -61.820 -4.670 6.943 1.00 35.62 126 VAL A C 1
ATOM 995 O O . VAL A 1 126 ? -61.517 -3.491 6.784 1.00 35.62 126 VAL A O 1
ATOM 998 N N . LEU A 1 127 ? -61.127 -5.697 6.457 1.00 35.50 127 LEU A N 1
ATOM 999 C CA . LEU A 1 127 ? -59.885 -5.719 5.686 1.00 35.50 127 LEU A CA 1
ATOM 1000 C C . LEU A 1 127 ? -60.053 -5.039 4.303 1.00 35.50 127 LEU A C 1
ATOM 1002 O O . LEU A 1 127 ? -60.851 -5.531 3.503 1.00 35.50 127 LEU A O 1
ATOM 1006 N N . PRO A 1 128 ? -59.274 -4.008 3.928 1.00 39.19 128 PRO A N 1
ATOM 1007 C CA . PRO A 1 128 ? -58.772 -3.926 2.564 1.00 39.19 128 PRO A CA 1
ATOM 1008 C C . PRO A 1 128 ? -57.692 -5.001 2.428 1.00 39.19 128 PRO A C 1
ATOM 1010 O O . PRO A 1 128 ? -56.885 -5.167 3.342 1.00 39.19 128 PRO A O 1
ATOM 1013 N N . GLU A 1 129 ? -57.739 -5.771 1.340 1.00 45.28 129 GLU A N 1
ATOM 1014 C CA . GLU A 1 129 ? -56.891 -6.937 1.076 1.00 45.28 129 GLU A CA 1
ATOM 1015 C C . GLU A 1 129 ? -55.510 -6.829 1.718 1.00 45.28 129 GLU A C 1
ATOM 1017 O O . GLU A 1 129 ? -54.677 -5.998 1.358 1.00 45.28 129 GLU A O 1
ATOM 1022 N N . ASN A 1 130 ? -55.327 -7.688 2.720 1.00 49.22 130 ASN A N 1
ATOM 1023 C CA . ASN A 1 130 ? -54.091 -7.942 3.427 1.00 49.22 130 ASN A CA 1
ATOM 1024 C C . ASN A 1 130 ? -52.930 -7.881 2.424 1.00 49.22 130 ASN A C 1
ATOM 1026 O O . ASN A 1 130 ? -52.760 -8.800 1.616 1.00 49.22 130 ASN A O 1
ATOM 1030 N N . ILE A 1 131 ? -52.105 -6.833 2.488 1.00 54.12 131 ILE A N 1
ATOM 1031 C CA . ILE A 1 131 ? -50.744 -6.904 1.962 1.00 54.12 131 ILE A CA 1
ATOM 1032 C C . ILE A 1 131 ? -50.043 -7.889 2.898 1.00 54.12 131 ILE A C 1
ATOM 1034 O O . ILE A 1 131 ? -49.365 -7.500 3.847 1.00 54.12 131 ILE A O 1
ATOM 1038 N N . ARG A 1 132 ? -50.317 -9.189 2.705 1.00 62.00 132 ARG A N 1
ATOM 1039 C CA . ARG A 1 132 ? -49.729 -10.272 3.489 1.00 62.00 132 ARG A CA 1
ATOM 1040 C C . ARG A 1 132 ? -48.228 -10.067 3.399 1.00 62.00 132 ARG A C 1
ATOM 1042 O O . ARG A 1 132 ? -47.713 -9.783 2.319 1.00 62.00 132 ARG A O 1
ATOM 1049 N N . LEU A 1 133 ? -47.534 -10.235 4.517 1.00 58.50 133 LEU A N 1
ATOM 1050 C CA . LEU A 1 133 ? -46.074 -10.211 4.585 1.00 58.50 133 LEU A CA 1
ATOM 1051 C C . LEU A 1 133 ? -45.447 -11.028 3.439 1.00 58.50 133 LEU A C 1
ATOM 1053 O O . LEU A 1 133 ? -44.498 -10.586 2.804 1.00 58.50 133 LEU A O 1
ATOM 1057 N N . GLU A 1 134 ? -46.065 -12.156 3.090 1.00 63.56 134 GLU A N 1
ATOM 1058 C CA . GLU A 1 134 ? -45.730 -12.983 1.926 1.00 63.56 134 GLU A CA 1
ATOM 1059 C C . GLU A 1 134 ? -45.672 -12.201 0.601 1.00 63.56 134 GLU A C 1
ATOM 1061 O O . GLU A 1 134 ? -44.751 -12.399 -0.184 1.00 63.56 134 GLU A O 1
ATOM 1066 N N . HIS A 1 135 ? -46.619 -11.296 0.341 1.00 67.06 135 HIS A N 1
ATOM 1067 C CA . HIS A 1 135 ? -46.652 -10.468 -0.864 1.00 67.06 135 HIS A CA 1
ATOM 1068 C C . HIS A 1 135 ? -45.515 -9.438 -0.876 1.00 67.06 135 HIS A C 1
ATOM 1070 O O . HIS A 1 135 ? -44.863 -9.266 -1.904 1.00 67.06 135 HIS A O 1
ATOM 1076 N N . ALA A 1 136 ? -45.216 -8.811 0.266 1.00 59.03 136 ALA A N 1
ATOM 1077 C CA . ALA A 1 136 ? -44.094 -7.878 0.399 1.00 59.03 136 ALA A CA 1
ATOM 1078 C C . ALA A 1 136 ? -42.733 -8.590 0.280 1.00 59.03 136 ALA A C 1
ATOM 1080 O O . ALA A 1 136 ? -41.857 -8.124 -0.448 1.00 59.03 136 ALA A O 1
ATOM 1081 N N . ILE A 1 137 ? -42.585 -9.763 0.906 1.00 62.00 137 ILE A N 1
ATOM 1082 C CA . ILE A 1 137 ? -41.406 -10.633 0.778 1.00 62.00 137 ILE A CA 1
ATOM 1083 C C . ILE A 1 137 ? -41.226 -11.059 -0.679 1.00 62.00 137 ILE A C 1
ATOM 1085 O O . ILE A 1 137 ? -40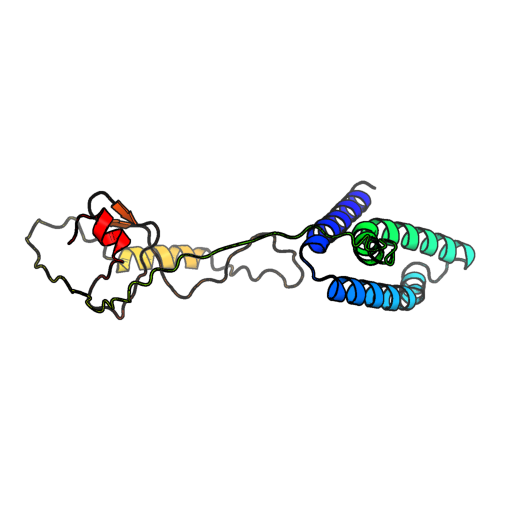.124 -10.985 -1.218 1.00 62.00 137 ILE A O 1
ATOM 1089 N N . LYS A 1 138 ? -42.304 -11.472 -1.353 1.00 68.88 138 LYS A N 1
ATOM 1090 C CA . LYS A 1 138 ? -42.254 -11.903 -2.753 1.00 68.88 138 LYS A CA 1
ATOM 1091 C C . LYS A 1 138 ? -41.924 -10.741 -3.688 1.00 68.88 138 LYS A C 1
ATOM 1093 O O . LYS A 1 138 ? -41.122 -10.926 -4.601 1.00 68.88 138 LYS A O 1
ATOM 1098 N N . ALA A 1 139 ? -42.469 -9.549 -3.436 1.00 62.81 139 ALA A N 1
ATOM 1099 C CA . ALA A 1 139 ? -42.131 -8.330 -4.164 1.00 62.81 139 ALA A CA 1
ATOM 1100 C C . ALA A 1 139 ? -40.644 -7.976 -3.993 1.00 62.81 139 ALA A C 1
ATOM 1102 O O . ALA A 1 139 ? -39.944 -7.811 -4.993 1.00 62.81 139 ALA A O 1
ATOM 1103 N N . TYR A 1 140 ? -40.131 -7.978 -2.760 1.00 61.81 140 TYR A N 1
ATOM 1104 C CA . TYR A 1 140 ? -38.717 -7.733 -2.467 1.00 61.81 140 TYR A CA 1
ATOM 1105 C C . TYR A 1 140 ? -37.797 -8.777 -3.121 1.00 61.81 140 TYR A C 1
ATOM 1107 O O . TYR A 1 140 ? -36.877 -8.427 -3.859 1.00 61.81 140 TYR A O 1
ATOM 1115 N N . ALA A 1 141 ? -38.092 -10.067 -2.952 1.00 57.62 141 ALA A N 1
ATOM 1116 C CA . ALA A 1 141 ? -37.324 -11.153 -3.559 1.00 57.62 141 ALA A CA 1
ATOM 1117 C C . ALA A 1 141 ? -37.348 -11.095 -5.097 1.00 57.62 141 ALA A C 1
ATOM 1119 O O . ALA A 1 141 ? -36.353 -11.403 -5.753 1.00 57.62 141 ALA A O 1
ATOM 1120 N N . SER A 1 142 ? -38.468 -10.679 -5.697 1.00 57.09 142 SER A N 1
ATOM 1121 C CA . SER A 1 142 ? -38.577 -10.502 -7.149 1.00 57.09 142 SER A CA 1
ATOM 1122 C C . SER A 1 142 ? -37.791 -9.291 -7.668 1.00 57.09 142 SER A C 1
ATOM 1124 O O . SER A 1 142 ? -37.219 -9.369 -8.756 1.00 57.09 142 SER A O 1
ATOM 1126 N N . ALA A 1 143 ? -37.691 -8.213 -6.882 1.00 56.16 143 ALA A N 1
ATOM 1127 C CA . ALA A 1 143 ? -36.839 -7.067 -7.188 1.00 56.16 143 ALA A CA 1
ATOM 1128 C C . ALA A 1 143 ? -35.346 -7.438 -7.108 1.00 56.16 143 ALA A C 1
ATOM 1130 O O . ALA A 1 143 ? -34.577 -7.056 -7.987 1.00 56.16 143 ALA A O 1
ATOM 1131 N N . GLN A 1 144 ? -34.956 -8.269 -6.134 1.00 54.69 144 GLN A N 1
ATOM 1132 C CA . GLN A 1 144 ? -33.591 -8.798 -6.018 1.00 54.69 144 GLN A CA 1
ATOM 1133 C C . GLN A 1 144 ? -33.230 -9.756 -7.168 1.00 54.69 144 GLN A C 1
ATOM 1135 O O . GLN A 1 144 ? -32.135 -9.683 -7.717 1.00 54.69 144 GLN A O 1
ATOM 1140 N N . LYS A 1 145 ? -34.167 -10.604 -7.622 1.00 51.53 145 LYS A N 1
ATOM 1141 C CA . LYS A 1 145 ? -33.946 -11.503 -8.773 1.00 51.53 145 LYS A CA 1
ATOM 1142 C C . LYS A 1 145 ? -33.755 -10.771 -10.106 1.00 51.53 145 LYS A C 1
ATOM 1144 O O . LYS A 1 145 ? -33.088 -11.309 -10.980 1.00 51.53 145 LYS A O 1
ATOM 1149 N N . LYS A 1 146 ? -34.296 -9.557 -10.279 1.00 47.25 146 LYS A N 1
ATOM 1150 C CA . LYS A 1 146 ? -34.014 -8.716 -11.463 1.00 47.25 146 LYS A CA 1
ATOM 1151 C C . LYS A 1 146 ? -32.635 -8.043 -11.416 1.00 47.25 146 LYS A C 1
ATOM 1153 O O . LYS A 1 146 ? -32.157 -7.605 -12.453 1.00 47.25 146 LYS A O 1
ATOM 1158 N N . ASN A 1 147 ? -31.989 -8.039 -10.250 1.00 46.50 147 ASN A N 1
ATOM 1159 C CA . ASN A 1 147 ? -30.606 -7.619 -10.031 1.00 46.50 147 ASN A CA 1
ATOM 1160 C C . ASN A 1 147 ? -29.681 -8.826 -9.793 1.00 46.50 147 ASN A C 1
ATOM 1162 O O . ASN A 1 147 ? -28.679 -8.716 -9.092 1.00 46.50 147 ASN A O 1
ATOM 1166 N N . SER A 1 148 ? -29.973 -9.992 -10.387 1.00 43.88 148 SER A N 1
ATOM 1167 C CA . SER A 1 148 ? -29.126 -11.192 -10.291 1.00 43.88 148 SER A CA 1
ATOM 1168 C C . SER A 1 148 ? -27.827 -11.096 -11.107 1.00 43.88 148 SER A C 1
ATOM 1170 O O . SER A 1 148 ? -27.346 -12.093 -11.640 1.00 43.88 148 SER A O 1
ATOM 1172 N N . GLN A 1 149 ? -27.244 -9.906 -11.200 1.00 47.50 149 GLN A N 1
ATOM 1173 C CA . GLN A 1 149 ? -25.811 -9.761 -11.363 1.00 47.50 149 GLN A CA 1
ATOM 1174 C C . GLN A 1 149 ? -25.262 -9.612 -9.945 1.00 47.50 149 GLN A C 1
ATOM 1176 O O . GLN A 1 149 ? -25.074 -8.507 -9.446 1.00 47.50 149 GLN A O 1
ATOM 1181 N N . ILE A 1 150 ? -25.089 -10.747 -9.267 1.00 45.41 150 ILE A N 1
ATOM 1182 C CA . ILE A 1 150 ? -24.348 -10.817 -8.008 1.00 45.41 150 ILE A CA 1
ATOM 1183 C C . ILE A 1 150 ? -22.979 -10.194 -8.299 1.00 45.41 150 ILE A C 1
ATOM 1185 O O . ILE A 1 150 ? -22.155 -10.793 -8.993 1.00 45.41 150 ILE A O 1
ATOM 1189 N N . TYR A 1 151 ? -22.775 -8.953 -7.856 1.00 42.38 151 TYR A N 1
ATOM 1190 C CA . TYR A 1 151 ? -21.508 -8.249 -7.988 1.00 42.38 151 TYR A CA 1
ATOM 1191 C C . TYR A 1 151 ? -20.565 -8.841 -6.949 1.00 42.38 151 TYR A C 1
ATOM 1193 O O . TYR A 1 151 ? -20.389 -8.301 -5.862 1.00 42.38 151 TYR A O 1
ATOM 1201 N N . TRP A 1 152 ? -19.970 -9.985 -7.270 1.00 36.66 152 TRP A N 1
ATOM 1202 C CA . TRP A 1 152 ? -18.655 -10.269 -6.725 1.00 36.66 152 TRP A CA 1
ATOM 1203 C C . TRP A 1 152 ? -17.752 -9.151 -7.226 1.00 36.66 152 TRP A C 1
ATOM 1205 O O . TRP A 1 152 ? -17.601 -9.026 -8.449 1.00 36.66 152 TRP A O 1
ATOM 1215 N N . PRO A 1 153 ? -17.170 -8.311 -6.355 1.00 42.22 153 PRO A N 1
ATOM 1216 C CA . PRO A 1 153 ? -16.125 -7.455 -6.849 1.00 42.22 153 PRO A CA 1
ATOM 1217 C C . PRO A 1 153 ? -15.027 -8.336 -7.389 1.00 42.22 153 PRO A C 1
ATOM 1219 O O . PRO A 1 153 ? -14.645 -9.343 -6.786 1.00 42.22 153 PRO A O 1
ATOM 1222 N N . LYS A 1 154 ? -14.548 -7.964 -8.570 1.00 47.56 154 LYS A N 1
ATOM 1223 C CA . LYS A 1 154 ? -13.341 -8.552 -9.125 1.00 47.56 154 LYS A CA 1
ATOM 1224 C C . LYS A 1 154 ? -12.295 -8.538 -8.001 1.00 47.56 154 LYS A C 1
ATOM 1226 O O . LYS A 1 154 ? -12.106 -7.479 -7.409 1.00 47.56 154 LYS A O 1
ATOM 1231 N N . PRO A 1 155 ? -11.593 -9.647 -7.713 1.00 48.22 155 PRO A N 1
ATOM 1232 C CA . PRO A 1 155 ? -10.658 -9.738 -6.580 1.00 48.22 155 PRO A CA 1
ATOM 1233 C C . PRO A 1 155 ? -9.531 -8.686 -6.575 1.00 48.22 155 PRO A C 1
ATOM 1235 O O . PRO A 1 155 ? -8.762 -8.601 -5.625 1.00 48.22 155 PRO A O 1
ATOM 1238 N N . LEU A 1 156 ? -9.403 -7.923 -7.663 1.00 49.56 156 LEU A N 1
ATOM 1239 C CA . LEU A 1 156 ? -8.376 -6.920 -7.927 1.00 49.56 156 LEU A CA 1
ATOM 1240 C C . LEU A 1 156 ? -8.950 -5.493 -8.029 1.00 49.56 156 LEU A C 1
ATOM 1242 O O . LEU A 1 156 ? -8.218 -4.564 -8.359 1.00 49.56 156 LEU A O 1
ATOM 1246 N N . GLU A 1 157 ? -10.251 -5.308 -7.797 1.00 47.41 157 GLU A N 1
ATOM 1247 C CA . GLU A 1 157 ? -10.905 -4.000 -7.802 1.00 47.41 157 GLU A CA 1
ATOM 1248 C C . GLU A 1 157 ? -10.932 -3.427 -6.380 1.00 47.41 157 GLU A C 1
ATOM 1250 O O . GLU A 1 157 ? -11.419 -4.061 -5.444 1.00 47.41 157 GLU A O 1
ATOM 1255 N N . ILE A 1 158 ? -10.386 -2.219 -6.204 1.00 56.25 158 ILE A N 1
ATOM 1256 C CA . ILE A 1 158 ? -10.468 -1.478 -4.940 1.00 56.25 158 ILE A CA 1
ATOM 1257 C C . ILE A 1 158 ? -11.922 -1.027 -4.772 1.00 56.25 158 ILE A C 1
ATOM 1259 O O . ILE A 1 158 ? -12.348 -0.006 -5.311 1.00 56.25 158 ILE A O 1
ATOM 1263 N N . ASN A 1 159 ? -12.699 -1.824 -4.048 1.00 48.69 159 ASN A N 1
ATOM 1264 C CA . ASN A 1 159 ? -14.115 -1.585 -3.825 1.00 48.69 159 ASN A CA 1
ATOM 1265 C C . ASN A 1 159 ? -14.327 -0.549 -2.707 1.00 48.69 159 ASN A C 1
ATOM 1267 O O . ASN A 1 159 ? -14.370 -0.883 -1.527 1.00 48.69 159 ASN A O 1
ATOM 1271 N N . PHE A 1 160 ? -14.492 0.725 -3.072 1.00 48.41 160 PHE A N 1
ATOM 1272 C CA . PHE A 1 160 ? -14.763 1.833 -2.138 1.00 48.41 160 PHE A CA 1
ATOM 1273 C C . PHE A 1 160 ? -16.167 1.820 -1.502 1.00 48.41 160 PHE A C 1
ATOM 1275 O O . PHE A 1 160 ? -16.504 2.716 -0.729 1.00 48.41 160 PHE A O 1
ATOM 1282 N N . LEU A 1 161 ? -17.002 0.827 -1.804 1.00 50.44 161 LEU A N 1
ATOM 1283 C CA . LEU A 1 161 ? -18.304 0.663 -1.168 1.00 50.44 161 LEU A CA 1
ATOM 1284 C C . LEU A 1 161 ? -18.162 -0.341 -0.024 1.00 50.44 161 LEU A C 1
ATOM 1286 O O . LEU A 1 161 ? -18.086 -1.545 -0.259 1.00 50.44 161 LEU A O 1
ATOM 1290 N N . GLN A 1 162 ? -18.140 0.160 1.213 1.00 46.22 162 GLN A N 1
ATOM 1291 C CA . GLN A 1 162 ? -18.357 -0.656 2.409 1.00 46.22 162 GLN A CA 1
ATOM 1292 C C . GLN A 1 162 ? -19.802 -1.168 2.408 1.00 46.22 162 GLN A C 1
ATOM 1294 O O . GLN A 1 162 ? -20.681 -0.629 3.080 1.00 46.22 162 GLN A O 1
ATOM 1299 N N . ILE A 1 163 ? -20.061 -2.204 1.621 1.00 51.78 163 ILE A N 1
ATOM 1300 C CA . ILE A 1 163 ? -21.218 -3.060 1.830 1.00 51.78 163 ILE A CA 1
ATOM 1301 C C . ILE A 1 163 ? -20.803 -3.940 3.004 1.00 51.78 163 ILE A C 1
ATOM 1303 O O . ILE A 1 163 ? -19.929 -4.789 2.856 1.00 51.78 163 ILE A O 1
ATOM 1307 N N . LYS A 1 164 ? -21.335 -3.654 4.197 1.00 52.50 164 LYS A N 1
ATOM 1308 C CA . LYS A 1 164 ? -21.215 -4.584 5.325 1.00 52.50 164 LYS A CA 1
ATOM 1309 C C . LYS A 1 164 ? -21.751 -5.933 4.853 1.00 52.50 164 LYS A C 1
ATOM 1311 O O . LYS A 1 164 ? -22.745 -5.941 4.121 1.00 52.50 164 LYS A O 1
ATOM 1316 N N . ASP A 1 165 ? -21.086 -7.024 5.229 1.00 52.53 165 ASP A N 1
ATOM 1317 C CA . ASP A 1 165 ? -21.592 -8.368 4.958 1.00 52.53 165 ASP A CA 1
ATOM 1318 C C . ASP A 1 165 ? -23.079 -8.422 5.323 1.00 52.53 165 ASP A C 1
ATOM 1320 O O . ASP A 1 165 ? -23.510 -7.811 6.306 1.00 52.53 165 ASP A O 1
ATOM 1324 N N . ALA A 1 166 ? -23.881 -9.059 4.471 1.00 57.31 166 ALA A N 1
ATOM 1325 C CA . ALA A 1 166 ? -25.295 -9.210 4.757 1.00 57.31 166 ALA A CA 1
ATOM 1326 C C . ALA A 1 166 ? -25.418 -10.054 6.029 1.00 57.31 166 ALA A C 1
ATOM 1328 O O . ALA A 1 166 ? -25.117 -11.244 6.004 1.00 57.31 166 ALA A O 1
ATOM 1329 N N . ASP A 1 167 ? -25.835 -9.439 7.133 1.00 59.38 167 ASP A N 1
ATOM 1330 C CA . ASP A 1 167 ? -26.275 -10.194 8.297 1.00 59.38 167 ASP A CA 1
ATOM 1331 C C . ASP A 1 167 ? -27.461 -11.062 7.842 1.00 59.38 167 ASP A C 1
ATOM 1333 O O . ASP A 1 167 ? -28.389 -10.552 7.206 1.00 59.38 167 ASP A O 1
ATOM 1337 N N . ASP A 1 168 ? -27.480 -12.355 8.186 1.00 69.38 168 ASP A N 1
ATOM 1338 C CA . ASP A 1 168 ? -28.591 -13.288 7.887 1.00 69.38 168 ASP A CA 1
ATOM 1339 C C . ASP A 1 168 ? -29.906 -12.916 8.616 1.00 69.38 168 ASP A C 1
ATOM 1341 O O . ASP A 1 168 ? -30.857 -13.694 8.713 1.00 69.38 168 ASP A O 1
ATOM 1345 N N . VAL A 1 169 ? -29.966 -11.701 9.157 1.00 74.19 169 VAL A N 1
ATOM 1346 C CA . VAL A 1 169 ? -31.052 -11.138 9.932 1.00 74.19 169 VAL A CA 1
ATOM 1347 C C . VAL A 1 169 ? -31.818 -10.151 9.061 1.00 74.19 169 VAL A C 1
ATOM 1349 O O . VAL A 1 169 ? -31.333 -9.079 8.699 1.00 74.19 169 VAL A O 1
ATOM 1352 N N . ALA A 1 170 ? -33.074 -10.476 8.772 1.00 80.88 170 ALA A N 1
ATOM 1353 C CA . ALA A 1 170 ? -33.975 -9.518 8.156 1.00 80.88 170 ALA A CA 1
ATOM 1354 C C . ALA A 1 170 ? -34.403 -8.476 9.199 1.00 80.88 170 ALA A C 1
ATOM 1356 O O . ALA A 1 170 ? -34.982 -8.817 10.233 1.00 80.88 170 ALA A O 1
ATOM 1357 N N . THR A 1 171 ? -34.149 -7.197 8.918 1.00 85.50 171 THR A N 1
ATOM 1358 C CA . THR A 1 171 ? -34.656 -6.084 9.728 1.00 85.50 171 THR A CA 1
ATOM 1359 C C . THR A 1 171 ? -35.588 -5.196 8.918 1.00 8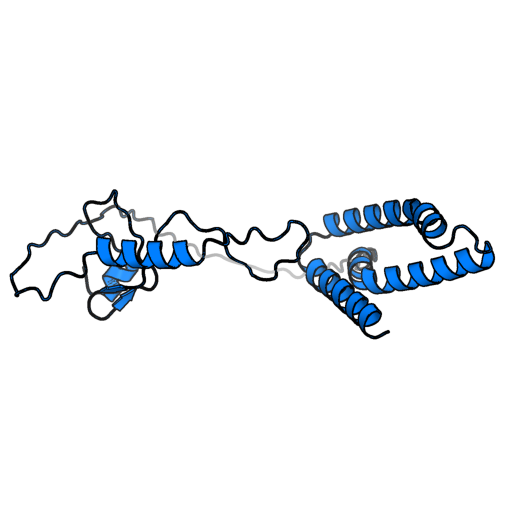5.50 171 THR A C 1
ATOM 1361 O O . THR A 1 171 ? -35.457 -5.060 7.701 1.00 85.50 171 THR A O 1
ATOM 1364 N N . ILE A 1 172 ? -36.556 -4.593 9.601 1.00 86.31 172 ILE A N 1
ATOM 1365 C CA . ILE A 1 172 ? -37.485 -3.622 9.027 1.00 86.31 172 ILE A CA 1
ATOM 1366 C C . ILE A 1 172 ? -37.527 -2.368 9.889 1.00 86.31 172 ILE A C 1
ATOM 1368 O O . ILE A 1 172 ? -37.394 -2.438 11.110 1.00 86.31 172 ILE A O 1
ATOM 1372 N N . SER A 1 173 ? -37.794 -1.224 9.268 1.00 88.50 173 SER A N 1
ATOM 1373 C CA . SER A 1 173 ? -38.267 -0.056 10.003 1.00 88.50 173 SER A CA 1
ATOM 1374 C C . SER A 1 173 ? -39.780 -0.152 10.167 1.00 88.50 173 SER A C 1
ATOM 1376 O O . SER A 1 173 ? -40.493 -0.350 9.180 1.00 88.50 173 SER A O 1
ATOM 1378 N N . CYS A 1 174 ? -40.289 0.030 11.377 1.00 84.69 174 CYS A N 1
ATOM 1379 C CA . CYS A 1 174 ? -41.722 0.024 11.642 1.00 84.69 174 CYS A CA 1
ATOM 1380 C C . CYS A 1 174 ? -42.113 1.147 12.606 1.00 84.69 174 CYS A C 1
ATOM 1382 O O . CYS A 1 174 ? -41.270 1.857 13.152 1.00 84.69 174 CYS A O 1
ATOM 1384 N N . LYS A 1 175 ? -43.416 1.342 12.795 1.00 89.81 175 LYS A N 1
ATOM 1385 C CA . LYS A 1 175 ? -43.954 2.305 13.754 1.00 89.81 175 LYS A CA 1
ATOM 1386 C C . LYS A 1 175 ? -44.897 1.580 14.700 1.00 89.81 175 LYS A C 1
ATOM 1388 O O . LYS A 1 175 ? -45.799 0.883 14.243 1.00 89.81 175 LYS A O 1
ATOM 1393 N N . VAL A 1 176 ? -44.697 1.767 16.000 1.00 87.00 176 VAL A N 1
ATOM 1394 C CA . VAL A 1 176 ? -45.559 1.224 17.055 1.00 87.00 176 VAL A CA 1
ATOM 1395 C C . VAL A 1 176 ? -46.117 2.408 17.837 1.00 87.00 176 VAL A C 1
ATOM 1397 O O . VAL A 1 176 ? -45.366 3.202 18.399 1.00 87.00 176 VAL A O 1
ATOM 1400 N N . GLY A 1 177 ? -47.438 2.591 17.811 1.00 85.12 177 GLY A N 1
ATOM 1401 C CA . GLY A 1 177 ? -48.063 3.808 18.335 1.00 85.12 177 GLY A CA 1
ATOM 1402 C C . GLY A 1 177 ? -47.510 5.069 17.654 1.00 85.12 177 GLY A C 1
ATOM 1403 O O . GLY A 1 177 ? -47.591 5.216 16.433 1.00 85.12 177 GLY A O 1
ATOM 1404 N N . SER A 1 178 ? -46.938 5.985 18.438 1.00 84.50 178 SER A N 1
ATOM 1405 C CA . SER A 1 178 ? -46.271 7.201 17.947 1.00 84.50 178 SER A CA 1
ATOM 1406 C C . SER A 1 178 ? -44.762 7.039 17.718 1.00 84.50 178 SER A C 1
ATOM 1408 O O . SER A 1 178 ? -44.152 7.941 17.145 1.00 84.50 178 SER A O 1
ATOM 1410 N N . VAL A 1 179 ? -44.163 5.909 18.109 1.00 85.75 179 VAL A N 1
ATOM 1411 C CA . VAL A 1 179 ? -42.709 5.703 18.102 1.00 85.75 179 VAL A CA 1
ATOM 1412 C C . VAL A 1 179 ? -42.272 4.990 16.826 1.00 85.75 179 VAL A C 1
ATOM 1414 O O . VAL A 1 179 ? -42.762 3.909 16.497 1.00 85.75 179 VAL A O 1
ATOM 1417 N N . THR A 1 180 ? -41.322 5.590 16.112 1.00 90.25 180 THR A N 1
ATOM 1418 C CA . THR A 1 180 ? -40.654 4.958 14.969 1.00 90.25 180 THR A CA 1
ATOM 1419 C C . THR A 1 180 ? -39.515 4.078 15.469 1.00 90.25 180 THR A C 1
ATOM 1421 O O . THR A 1 180 ? -38.599 4.561 16.131 1.00 90.25 180 THR A O 1
ATOM 1424 N N . ILE A 1 181 ? -39.557 2.795 15.123 1.00 87.25 181 ILE A N 1
ATOM 1425 C CA . ILE A 1 181 ? -38.513 1.814 15.403 1.00 87.25 181 ILE A CA 1
ATOM 1426 C C . ILE A 1 181 ? -37.722 1.615 14.103 1.00 87.25 181 ILE A C 1
ATOM 1428 O O . ILE A 1 181 ? -38.254 1.043 13.151 1.00 87.25 181 ILE A O 1
ATOM 1432 N N . PRO A 1 182 ? -36.473 2.103 14.018 1.00 81.81 182 PRO A N 1
ATOM 1433 C CA . PRO A 1 182 ? -35.706 2.066 12.773 1.00 81.81 182 PRO A CA 1
ATOM 1434 C C . PRO A 1 182 ? -35.251 0.651 12.399 1.00 81.81 182 PRO A C 1
ATOM 1436 O O . PRO A 1 182 ? -35.130 0.354 11.215 1.00 81.81 182 PRO A O 1
ATOM 1439 N N . TYR A 1 183 ? -35.041 -0.213 13.396 1.00 85.81 183 TYR A N 1
ATOM 1440 C CA . TYR A 1 183 ? -34.556 -1.576 13.209 1.00 85.81 183 TYR A CA 1
ATOM 1441 C C . TYR A 1 183 ? -35.329 -2.533 14.119 1.00 85.81 183 TYR A C 1
ATOM 1443 O O . TYR A 1 183 ? -35.080 -2.604 15.321 1.00 85.81 183 TYR A O 1
ATOM 1451 N N . ALA A 1 184 ? -36.283 -3.255 13.543 1.00 87.94 184 ALA A N 1
ATOM 1452 C CA . ALA A 1 184 ? -36.970 -4.376 14.165 1.00 87.94 184 ALA A CA 1
ATOM 1453 C C . ALA A 1 184 ? -36.562 -5.664 13.449 1.00 87.94 184 ALA A C 1
ATOM 1455 O O . ALA A 1 184 ? -36.635 -5.739 12.223 1.00 87.94 184 ALA A O 1
ATOM 1456 N N . MET A 1 185 ? -36.122 -6.663 14.209 1.00 89.88 185 MET A N 1
ATOM 1457 C CA . MET A 1 185 ? -35.702 -7.958 13.682 1.00 89.88 185 MET A CA 1
ATOM 1458 C C . MET A 1 185 ? -36.911 -8.845 13.380 1.00 89.88 185 MET A C 1
ATOM 1460 O O . MET A 1 185 ? -37.831 -8.941 14.192 1.00 89.88 185 MET A O 1
ATOM 1464 N N . ILE A 1 186 ? -36.896 -9.510 12.227 1.00 87.38 186 ILE A N 1
ATOM 1465 C CA . ILE A 1 186 ? -37.869 -10.546 11.887 1.00 87.38 186 ILE A CA 1
ATOM 1466 C C . ILE A 1 186 ? -37.334 -11.884 12.397 1.00 87.38 186 ILE A C 1
ATOM 1468 O O . ILE A 1 186 ? -36.440 -12.469 11.793 1.00 87.38 186 ILE A O 1
ATOM 1472 N N . ASP A 1 187 ? -37.911 -12.366 13.494 1.00 85.75 187 ASP A N 1
ATOM 1473 C CA . ASP A 1 187 ? -37.623 -13.683 14.061 1.00 85.75 187 ASP A CA 1
ATOM 1474 C C . ASP A 1 187 ? -38.830 -14.610 13.870 1.00 85.75 187 ASP A C 1
ATOM 1476 O O . ASP A 1 187 ? -39.801 -14.561 14.626 1.00 85.75 187 ASP A O 1
ATOM 1480 N N . SER A 1 188 ? -38.785 -15.459 12.838 1.00 83.25 188 SER A N 1
ATOM 1481 C CA . SER A 1 188 ? -39.847 -16.435 12.558 1.00 83.25 188 SER A CA 1
ATOM 1482 C C . 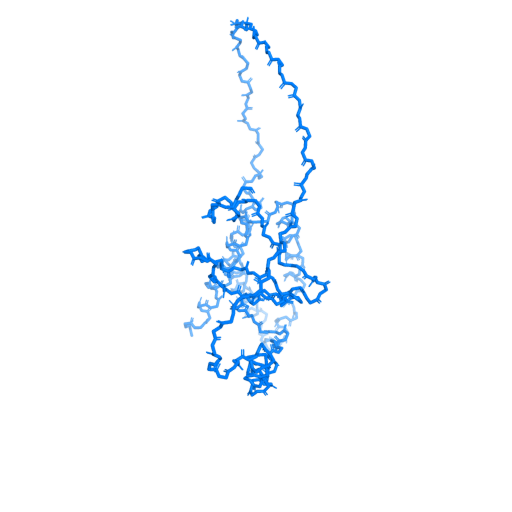SER A 1 188 ? -39.944 -17.560 13.595 1.00 83.25 188 SER A C 1
ATOM 1484 O O . SER A 1 188 ? -40.914 -18.313 13.566 1.00 83.25 188 SER A O 1
ATOM 1486 N N . GLY A 1 189 ? -38.944 -17.713 14.472 1.00 85.06 189 GLY A N 1
ATOM 1487 C CA . GLY A 1 189 ? -38.974 -18.666 15.580 1.00 85.06 189 GLY A CA 1
ATOM 1488 C C . GLY A 1 189 ? -39.762 -18.161 16.789 1.00 85.06 189 GLY A C 1
ATOM 1489 O O . GLY A 1 189 ? -40.119 -18.960 17.656 1.00 85.06 189 GLY A O 1
ATOM 1490 N N . SER A 1 190 ? -40.064 -16.861 16.848 1.00 84.56 190 SER A N 1
ATOM 1491 C CA . SER A 1 190 ? -40.791 -16.270 17.967 1.00 84.56 190 SER A CA 1
ATOM 1492 C C . SER A 1 190 ? -42.308 -16.316 17.769 1.00 84.56 190 SER A C 1
ATOM 1494 O O . SER A 1 190 ? -42.835 -15.915 16.731 1.00 84.56 190 SER A O 1
ATOM 1496 N N . GLY A 1 191 ? -43.033 -16.746 18.807 1.00 89.56 191 GLY A N 1
ATOM 1497 C CA . GLY A 1 191 ? -44.499 -16.657 18.874 1.00 89.56 191 GLY A CA 1
ATOM 1498 C C . GLY A 1 191 ? -45.021 -15.286 19.324 1.00 89.56 191 GLY A C 1
ATOM 1499 O O . GLY A 1 191 ? -46.215 -15.018 19.204 1.00 89.56 191 GLY A O 1
ATOM 1500 N N . SER A 1 192 ? -44.129 -14.419 19.812 1.00 85.38 192 SER A N 1
ATOM 1501 C CA . SER A 1 192 ? -44.459 -13.134 20.435 1.00 85.38 192 SER A CA 1
ATOM 1502 C C . SER A 1 192 ? -43.512 -12.032 19.951 1.00 85.38 192 SER A C 1
ATOM 1504 O O . SER A 1 192 ? -42.335 -12.266 19.678 1.00 85.38 192 SER A O 1
ATOM 1506 N N . SER A 1 193 ? -43.994 -10.791 19.863 1.00 86.38 193 SER A N 1
ATOM 1507 C CA . SER A 1 193 ? -43.111 -9.640 19.634 1.00 86.38 193 SER A CA 1
ATOM 1508 C C . SER A 1 193 ? -42.457 -9.212 20.944 1.00 86.38 193 SER A C 1
ATOM 1510 O O . SER A 1 193 ? -43.145 -8.968 21.932 1.00 86.38 193 SER A O 1
ATOM 1512 N N . ILE A 1 194 ? -41.131 -9.090 20.941 1.00 88.00 194 ILE A N 1
ATOM 1513 C CA . ILE A 1 194 ? -40.354 -8.658 22.104 1.00 88.00 194 ILE A CA 1
ATOM 1514 C C . ILE A 1 194 ? -39.816 -7.257 21.826 1.00 88.00 194 ILE A C 1
ATOM 1516 O O . ILE A 1 194 ? -39.274 -6.984 20.755 1.00 88.00 194 ILE A O 1
ATOM 1520 N N . VAL A 1 195 ? -39.960 -6.365 22.801 1.00 89.12 195 VAL A N 1
ATOM 1521 C CA . VAL A 1 195 ? -39.396 -5.014 22.757 1.00 89.12 195 VAL A CA 1
ATOM 1522 C C . VAL A 1 195 ? -38.431 -4.832 23.917 1.00 89.12 195 VAL A C 1
ATOM 1524 O O . VAL A 1 195 ? -38.659 -5.336 25.016 1.00 89.12 195 VAL A O 1
ATOM 1527 N N . SER A 1 196 ? -37.338 -4.109 23.681 1.00 85.94 196 SER A N 1
ATOM 1528 C CA . SER A 1 196 ? -36.421 -3.748 24.759 1.00 85.94 196 SER A CA 1
ATOM 1529 C C . SER A 1 196 ? -37.092 -2.770 25.724 1.00 85.94 196 SER A C 1
ATOM 1531 O O . SER A 1 196 ? -37.960 -1.985 25.335 1.00 85.94 196 SER A O 1
ATOM 1533 N N . GLU A 1 197 ? -36.665 -2.775 26.987 1.00 87.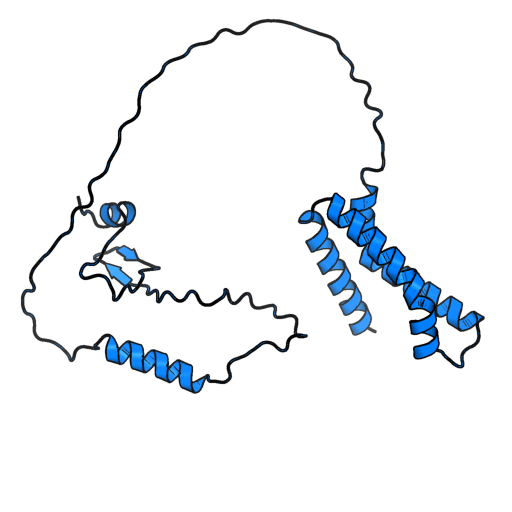25 197 GLU A N 1
ATOM 1534 C CA . GLU A 1 197 ? -37.248 -1.924 28.032 1.00 87.25 197 GLU A CA 1
ATOM 1535 C C . GLU A 1 197 ? -37.194 -0.431 27.665 1.00 87.25 197 GLU A C 1
ATOM 1537 O O . GLU A 1 197 ? -38.129 0.325 27.925 1.00 87.25 197 GLU A O 1
ATOM 1542 N N . ASN A 1 198 ? -36.127 -0.003 26.987 1.00 83.44 198 ASN A N 1
ATOM 1543 C CA . ASN A 1 198 ? -35.990 1.375 26.524 1.00 83.44 198 ASN A CA 1
ATOM 1544 C C . ASN A 1 198 ? -37.079 1.745 25.513 1.00 83.44 198 ASN A C 1
ATOM 1546 O O . ASN A 1 198 ? -37.637 2.838 25.592 1.00 83.44 198 ASN A O 1
ATOM 1550 N N . VAL A 1 199 ? -37.416 0.837 24.594 1.00 85.25 199 VAL A N 1
ATOM 1551 C CA . VAL A 1 199 ? -38.509 1.042 23.636 1.00 85.25 199 VAL A CA 1
ATOM 1552 C C . VAL A 1 199 ? -39.859 0.981 24.352 1.00 85.25 199 VAL A C 1
ATOM 1554 O O . VAL A 1 199 ? -40.706 1.837 24.113 1.00 85.25 199 VAL A O 1
ATOM 1557 N N . ALA A 1 200 ? -40.041 0.049 25.292 1.00 86.50 200 ALA A N 1
ATOM 1558 C CA . ALA A 1 200 ? -41.257 -0.058 26.100 1.00 86.50 200 ALA A CA 1
ATOM 1559 C C . ALA A 1 200 ? -41.554 1.237 26.881 1.00 86.50 200 ALA A C 1
ATOM 1561 O O . ALA A 1 200 ? -42.675 1.744 26.822 1.00 86.50 200 ALA A O 1
ATOM 1562 N N . LYS A 1 201 ? -40.534 1.842 27.509 1.00 86.75 201 LYS A N 1
ATOM 1563 C CA . LYS A 1 201 ? -40.635 3.145 28.193 1.00 86.75 201 LYS A CA 1
ATOM 1564 C C . LYS A 1 201 ? -41.089 4.258 27.249 1.00 86.75 201 LYS A C 1
ATOM 1566 O O . LYS A 1 201 ? -41.985 5.021 27.600 1.00 86.75 201 LYS A O 1
ATOM 1571 N N . HIS A 1 202 ? -40.523 4.325 26.040 1.00 85.38 202 HIS A N 1
ATOM 1572 C CA . HIS A 1 202 ? -40.926 5.311 25.026 1.00 85.38 202 HIS A CA 1
ATOM 1573 C C . HIS A 1 202 ? -42.351 5.085 24.509 1.00 85.38 202 HIS A C 1
ATOM 1575 O O . HIS A 1 202 ? -43.016 6.033 24.099 1.00 85.38 202 HIS A O 1
ATOM 1581 N N . LEU A 1 203 ? -42.831 3.843 24.554 1.00 84.56 203 LEU A N 1
ATOM 1582 C CA . LEU A 1 203 ? -44.203 3.474 24.215 1.00 84.56 203 LEU A CA 1
ATOM 1583 C C . LEU A 1 203 ? -45.190 3.665 25.380 1.00 84.56 203 LEU A C 1
ATOM 1585 O O . LEU A 1 203 ? -46.387 3.466 25.192 1.00 84.56 203 LEU A O 1
ATOM 1589 N N . GLY A 1 204 ? -44.718 4.040 26.575 1.00 84.00 204 GLY A N 1
ATOM 1590 C CA . GLY A 1 204 ? -45.553 4.153 27.774 1.00 84.00 204 GLY A CA 1
ATOM 1591 C C . GLY A 1 204 ? -46.040 2.805 28.322 1.00 84.00 204 GLY A C 1
ATOM 1592 O O . GLY A 1 204 ? -47.015 2.766 29.071 1.00 84.00 204 GLY A O 1
ATOM 1593 N N . LEU A 1 205 ? -45.381 1.706 27.949 1.00 78.38 205 LEU A N 1
ATOM 1594 C CA . LEU A 1 205 ? -45.666 0.360 28.440 1.00 78.38 205 LEU A CA 1
ATOM 1595 C C . LEU A 1 205 ? -44.913 0.153 29.767 1.00 78.38 205 LEU A C 1
ATOM 1597 O O . LEU A 1 205 ? -43.711 0.416 29.839 1.00 78.38 205 LEU A O 1
ATOM 1601 N N . LYS A 1 206 ? -45.636 -0.254 30.818 1.00 59.78 206 LYS A N 1
ATOM 1602 C CA . LYS A 1 206 ? -45.112 -0.505 32.174 1.00 59.78 206 LYS A CA 1
ATOM 1603 C C . LYS A 1 206 ? -44.897 -1.988 32.437 1.00 59.78 206 LYS A C 1
ATOM 1605 O O . LYS A 1 206 ? -45.793 -2.776 32.060 1.00 59.78 206 LYS A O 1
#

Secondary structure (DSSP, 8-state):
-HHHHHHHHHHHHHHHHHGGGS-HHHHHHHHHHHHHHHHHHHHHHHHHH-TTS-HHHHHHHHHHHHHHHHHHHHHHHHHHHTT-S----------------------------------------PPS----HHHHHHHHHHHHHHT----PPPTTS----------S--EEEEEETTEEEEEEE--TT-SS----HHHHHHTT--